Protein AF-0000000072033826 (afdb_homodimer)

InterPro domains:
  IPR000462 CDP-alcohol phosphatidyltransferase [PF01066] (11-164)
  IPR004570 CDP-diacylglycerol--glycerol-3-phosphate 3-phosphatidyltransferase [PIRSF000847] (11-176)
  IPR004570 CDP-diacylglycerol--glycerol-3-phosphate 3-phosphatidyltransferase [TIGR00560] (12-176)
  IPR043130 CDP-alcohol phosphatidyltransferase, transmembrane domain [G3DSA:1.20.120.1760] (9-178)
  IPR048254 CDP-alcohol phosphatidyltransferase, conserved site [PS00379] (49-71)
  IPR050324 CDP-alcohol phosphatidyltransferase class-I [PTHR14269] (20-170)

Secondary structure (DSSP, 8-state):
----HHHHHHHHHHHHHHHHHHHTT--STTHHHHHHHHHHHHHHHHHHHHHHHHHTT---HHHHHHHHHHHHHHHHHHHHHHHHTTSS-TTHHHHHHHHHHHHHHHHHHHHHHHHTT---PPPTTHHHHHHHHHHHHHHHHH--SSHHHHHHHHHHHHHHHHHHHHHHHHHHHHHHHHT-/----HHHHHHHHHHHHHHHHHHHTT--STTHHHHHHHHHHHHHHHHHHHHHHHHHTT---HHHHHHHHHHHHHHHHHHHHHHHHTTSS-TTHHHHHHHHHHHHHHHHHHHHHHHHTT---PPPTTHHHHHHHHHHHHHHHHH--SSHHHHHHHHHHHHHHHHHHHHHHHHHHHHHHHHT-

Sequence (360 aa):
MLRFPQVRCAAVRVLAIPAVVSSFYVGCGCARYVTLTIFLLACATDFLDGYLARMWRAQSKFGRLFDPVADKLIVLSAFIMLVYVGQITGLNVVCVVVIVCREVLVSGMREFFVAAGTSLPVSGMGKLKTVMQMTATGVLVVGDGGVVTRIGELLLWIAAALSVYSMYLYTRTAVEKTGIMLRFPQVRCAAVRVLAIPAVVSSFYVGCGCARYVTLTIFLLACATDFLDGYLARMWRAQSKFGRLFDPVADKLIVLSAFIMLVYVGQITGLNVVCVVVIVCREVLVSGMREFFVAAGTSLPVSGMGKLKTVMQMTATGVLVVGDGGVVTRIGELLLWIAAALSVYSMYLYTRTAVEKTGI

Foldseek 3Di:
DVPQVLVVLLVVLVVLLVVLLVLLVVPDPCSLVSSLVSLVVSVVSLVVSVVVCVVVVRQDPVSVVSSVVSLVSNLLSLLVSLVVSPLQDDCLNVLSVLLVVLVVVLVVLQVVQVVVVHGQDDDPCVVVLSVLSSVLSSQSSNDPVPDSSVVSSVSSVVSSVSSVVSSVVSVVSSCVVVVD/DVPQVLVVLLVVLVVLLVVLLVLLVPPDPCSLVSNLVSLVVSVVSLVVSVVVCVVVVRQDPVSVVSSVVSLVSNLLSLLVSLVVSPLQDDCLNVLSVLLVVLVVVLVVLQVVQVVVVHGQDQDPCVVVLSVLSSVLSSQSSNDPVPDSSVVSSVSSVVSSVSSVVSSVVSVVSSCVVVVD

Nearest PDB structures (foldseek):
  7drk-assembly1_B  TM=8.860E-01  e=2.022E-07  Staphylococcus aureus subsp. aureus N315
  4q7c-assembly1_A  TM=5.937E-01  e=1.238E-02  Archaeoglobus fulgidus DSM 4304
  4q7c-assembly1_B  TM=5.957E-01  e=1.179E-02  Archaeoglobus fulgidus DSM 4304
  4o6m-assembly1_A  TM=5.819E-01  e=1.825E-02  Archaeoglobus fulgidus DSM 4304
  7a0g-assembly1_HHH  TM=2.242E-01  e=3.457E+00  Serratia marcescens

pLDDT: mean 76.92, std 12.45, range [30.28, 92.69]

Solvent-accessible surface area (backbone atoms only — not comparable to full-atom values): 18533 Å² total; per-residue (Å²): 118,89,66,53,67,41,56,51,52,41,48,50,38,54,53,40,37,60,52,41,60,52,31,68,67,55,77,44,92,61,25,38,57,52,31,40,49,51,47,48,49,47,52,46,50,48,55,46,46,54,50,47,28,64,68,57,71,58,50,44,72,62,30,60,60,40,40,61,50,38,54,49,40,44,54,52,43,48,51,53,50,35,25,57,76,53,71,36,50,79,75,54,43,53,35,52,43,49,41,54,41,40,53,52,48,52,38,49,50,41,32,49,29,28,66,70,73,37,78,69,78,79,64,87,57,56,59,58,35,51,52,33,42,51,50,16,50,52,37,38,50,60,31,77,82,48,69,49,29,51,50,14,49,51,33,38,48,49,24,27,50,46,39,50,51,50,46,49,53,51,50,48,52,48,31,64,71,69,64,97,121,88,65,53,67,39,56,51,52,42,48,52,37,55,54,40,38,59,51,42,58,52,30,68,67,49,78,48,89,60,24,36,58,50,30,39,50,50,48,50,49,47,51,47,50,47,55,47,45,53,49,47,28,63,70,56,71,57,50,43,73,61,30,60,61,41,42,61,50,38,54,48,41,44,52,51,43,49,50,54,50,35,26,57,77,56,72,38,50,78,74,54,42,54,34,53,44,50,40,53,40,39,52,52,51,51,38,50,51,41,31,50,29,28,66,70,73,37,79,67,78,78,64,86,57,55,61,59,34,51,52,34,43,52,48,16,51,52,37,40,49,60,31,78,82,48,70,50,28,50,50,15,50,51,32,39,49,50,24,26,48,46,39,51,50,52,46,50,53,51,51,51,51,48,32,64,70,69,63,97

Organism: Hevea brasiliensis (NCBI:txid3981)

Radius of gyration: 19.88 Å; Cα contacts (8 Å, |Δi|>4): 421; chains: 2; bounding box: 54×51×45 Å

Structure (mmCIF, N/CA/C/O backbone):
data_AF-0000000072033826-model_v1
#
loop_
_entity.id
_entity.type
_entity.pdbx_description
1 polymer 'CDP-diacylglycerol--glycerol-3-phosphate 3-phosphatidyltransferase'
#
loop_
_atom_site.group_PDB
_atom_site.id
_atom_site.type_symbol
_atom_site.label_atom_id
_atom_site.label_alt_id
_atom_site.label_comp_id
_atom_site.label_asym_id
_atom_site.label_entity_id
_atom_site.label_seq_id
_atom_site.pdbx_PDB_ins_code
_atom_site.Cartn_x
_atom_site.Cartn_y
_atom_site.Cartn_z
_atom_site.occupancy
_atom_site.B_iso_or_equiv
_atom_site.auth_seq_id
_atom_site.auth_comp_id
_atom_site.auth_asym_id
_atom_site.auth_atom_id
_atom_site.pdbx_PDB_model_num
ATOM 1 N N . MET A 1 1 ? -17.094 6.18 26.484 1 30.88 1 MET A N 1
ATOM 2 C CA . MET A 1 1 ? -16.109 6.715 25.531 1 30.88 1 MET A CA 1
ATOM 3 C C . MET A 1 1 ? -15.992 5.812 24.312 1 30.88 1 MET A C 1
ATOM 5 O O . MET A 1 1 ? -15.289 6.152 23.359 1 30.88 1 MET A O 1
ATOM 9 N N . LEU A 1 2 ? -16.109 4.551 24.547 1 40.81 2 LEU A N 1
ATOM 10 C CA . LEU A 1 2 ? -16.406 3.547 23.531 1 40.81 2 LEU A CA 1
ATOM 11 C C . LEU A 1 2 ? -17.656 3.924 22.734 1 40.81 2 LEU A C 1
ATOM 13 O O . LEU A 1 2 ? -18.266 3.068 22.094 1 40.81 2 LEU A O 1
ATOM 17 N N . ARG A 1 3 ? -18.172 4.961 23.156 1 42.53 3 ARG A N 1
ATOM 18 C CA . ARG A 1 3 ? -19.531 5.312 22.781 1 42.53 3 ARG A CA 1
ATOM 19 C C . ARG A 1 3 ? -19.656 5.582 21.281 1 42.53 3 ARG A C 1
ATOM 21 O O . ARG A 1 3 ? -20.75 5.82 20.781 1 42.53 3 ARG A O 1
ATOM 28 N N . PHE A 1 4 ? -18.562 6.094 20.641 1 44.66 4 PHE A N 1
ATOM 29 C CA . PHE A 1 4 ? -18.953 6.648 19.359 1 44.66 4 PHE A CA 1
ATOM 30 C C . PHE A 1 4 ? -19.062 5.547 18.297 1 44.66 4 PHE A C 1
ATOM 32 O O . PHE A 1 4 ? -18.125 4.773 18.109 1 44.66 4 PHE A O 1
ATOM 39 N N . PRO A 1 5 ? -20.281 5.18 18.016 1 50.84 5 PRO A N 1
ATOM 40 C CA . PRO A 1 5 ? -20.688 4.211 16.984 1 50.84 5 PRO A CA 1
ATOM 41 C C . PRO A 1 5 ? -19.75 4.195 15.781 1 50.84 5 PRO A C 1
ATOM 43 O O . PRO A 1 5 ? -19.531 3.141 15.18 1 50.84 5 PRO A O 1
ATOM 46 N N . GLN A 1 6 ? -19.125 5.262 15.523 1 53.62 6 GLN A N 1
ATOM 47 C CA . GLN A 1 6 ? -18.375 5.402 14.289 1 53.62 6 GLN A CA 1
ATOM 48 C C . GLN A 1 6 ? -17.016 4.695 14.391 1 53.62 6 GLN A C 1
ATOM 50 O O . GLN A 1 6 ? -16.562 4.078 13.422 1 53.62 6 GLN A O 1
ATOM 55 N N . VAL A 1 7 ? -16.453 4.746 15.656 1 56.84 7 VAL A N 1
ATOM 56 C CA . VAL A 1 7 ? -15.203 4.016 15.844 1 56.84 7 VAL A CA 1
ATOM 57 C C . VAL A 1 7 ? -15.445 2.518 15.68 1 56.84 7 VAL A C 1
ATOM 59 O O . VAL A 1 7 ? -14.578 1.785 15.211 1 56.84 7 VAL A O 1
ATOM 62 N N . ARG A 1 8 ? -16.672 2.182 16 1 57.28 8 ARG A N 1
ATOM 63 C CA . ARG A 1 8 ? -17.047 0.773 15.891 1 57.28 8 ARG A CA 1
ATOM 64 C C . ARG A 1 8 ? -17.094 0.337 14.43 1 57.28 8 ARG A C 1
ATOM 66 O O . ARG A 1 8 ? -16.641 -0.757 14.086 1 57.28 8 ARG A O 1
ATOM 73 N N . CYS A 1 9 ? -17.484 1.312 13.609 1 60.84 9 CYS A N 1
ATOM 74 C CA . CYS A 1 9 ? -17.625 0.964 12.195 1 60.84 9 CYS A CA 1
ATOM 75 C C . CYS A 1 9 ? -16.266 0.831 11.531 1 60.84 9 CYS A C 1
ATOM 77 O O . CYS A 1 9 ? -16.047 -0.089 10.742 1 60.84 9 CYS A O 1
ATOM 79 N N . ALA A 1 10 ? -15.383 1.692 11.93 1 63.06 10 ALA A N 1
ATOM 80 C CA . ALA A 1 10 ? -14.031 1.606 11.383 1 63.06 10 ALA A CA 1
ATOM 81 C C . ALA A 1 10 ? -13.336 0.331 11.852 1 63.06 10 ALA A C 1
ATOM 83 O O . ALA A 1 10 ? -12.617 -0.307 11.078 1 63.06 10 ALA A O 1
ATOM 84 N N . ALA A 1 11 ? -13.758 -0.035 13.094 1 64.62 11 ALA A N 1
ATOM 85 C CA . ALA A 1 11 ? -13.164 -1.233 13.68 1 64.62 11 ALA A CA 1
ATOM 86 C C . ALA A 1 11 ? -13.664 -2.492 12.977 1 64.62 11 ALA A C 1
ATOM 88 O O . ALA A 1 11 ? -12.898 -3.43 12.75 1 64.62 11 ALA A O 1
ATOM 89 N N . VAL A 1 12 ? -14.914 -2.436 12.672 1 67.62 12 VAL A N 1
ATOM 90 C CA . VAL A 1 12 ? -15.5 -3.59 12 1 67.62 12 VAL A CA 1
ATOM 91 C C . VAL A 1 12 ? -14.859 -3.768 10.625 1 67.62 12 VAL A C 1
ATOM 93 O O . VAL A 1 12 ? -14.586 -4.895 10.203 1 67.62 12 VAL A O 1
ATOM 96 N N . ARG A 1 13 ? -14.5 -2.686 10.102 1 71.38 13 ARG A N 1
ATOM 97 C CA . ARG A 1 13 ? -13.938 -2.768 8.758 1 71.38 13 ARG A CA 1
ATOM 98 C C . ARG A 1 13 ? -12.492 -3.26 8.797 1 71.38 13 ARG A C 1
ATOM 100 O O . ARG A 1 13 ? -12.07 -4.02 7.926 1 71.38 13 ARG A O 1
ATOM 107 N N . VAL A 1 14 ? -11.891 -2.844 9.797 1 71.62 14 VAL A N 1
ATOM 108 C CA . VAL A 1 14 ? -10.523 -3.334 9.953 1 71.62 14 VAL A CA 1
ATOM 109 C C . VAL A 1 14 ? -10.539 -4.84 10.203 1 71.62 14 VAL A C 1
ATOM 111 O O . VAL A 1 14 ? -9.672 -5.566 9.719 1 71.62 14 VAL A O 1
ATOM 114 N N . LEU A 1 15 ? -11.641 -5.246 10.859 1 75.5 15 LEU A N 1
ATOM 115 C CA . LEU A 1 15 ? -11.781 -6.668 11.141 1 75.5 15 LEU A CA 1
ATOM 116 C C . LEU A 1 15 ? -12.172 -7.438 9.883 1 75.5 15 LEU A C 1
ATOM 118 O O . LEU A 1 15 ? -11.953 -8.648 9.797 1 75.5 15 LEU A O 1
ATOM 122 N N . ALA A 1 16 ? -12.742 -6.699 8.992 1 81.88 16 ALA A N 1
ATOM 123 C CA . AL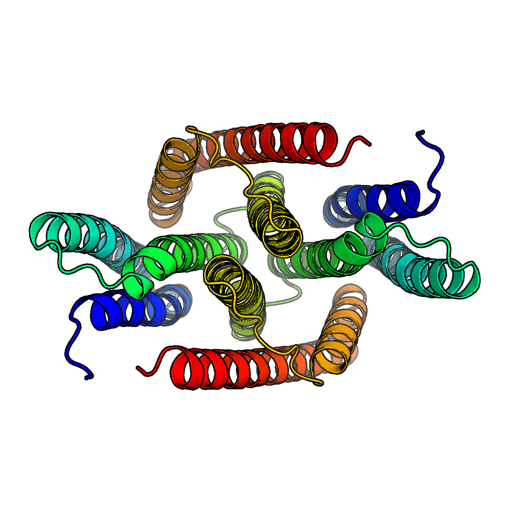A A 1 16 ? -13.148 -7.332 7.742 1 81.88 16 ALA A CA 1
ATOM 124 C C . ALA A 1 16 ? -11.938 -7.719 6.902 1 81.88 16 ALA A C 1
ATOM 126 O O . ALA A 1 16 ? -12.016 -8.625 6.066 1 81.88 16 ALA A O 1
ATOM 127 N N . ILE A 1 17 ? -10.836 -7.102 7.188 1 84.88 17 ILE A N 1
ATOM 128 C CA . ILE A 1 17 ? -9.641 -7.344 6.383 1 84.88 17 ILE A CA 1
ATOM 129 C C . ILE A 1 17 ? -9.156 -8.773 6.602 1 84.88 17 ILE A C 1
ATOM 131 O O . ILE A 1 17 ? -9.008 -9.539 5.648 1 84.88 17 ILE A O 1
ATOM 135 N N . PRO A 1 18 ? -8.969 -9.234 7.836 1 86.94 18 PRO A N 1
ATOM 136 C CA . PRO A 1 18 ? -8.562 -10.625 8.039 1 86.94 18 PRO A CA 1
ATOM 137 C C . PRO A 1 18 ? -9.594 -11.633 7.539 1 86.94 18 PRO A C 1
ATOM 139 O O . PRO A 1 18 ? -9.242 -12.727 7.094 1 86.94 18 PRO A O 1
ATOM 142 N N . ALA A 1 19 ? -10.805 -11.242 7.652 1 85.31 19 ALA A N 1
ATOM 143 C CA . ALA A 1 19 ? -11.859 -12.133 7.168 1 85.31 19 ALA A CA 1
ATOM 144 C C . ALA A 1 19 ? -11.766 -12.32 5.656 1 85.31 19 ALA A C 1
ATOM 146 O O . ALA A 1 19 ? -11.859 -13.445 5.16 1 85.31 19 ALA A O 1
ATOM 147 N N . VAL A 1 20 ? -11.539 -11.219 5.039 1 84.81 20 VAL A N 1
ATOM 148 C CA . VAL A 1 20 ? -11.422 -11.289 3.588 1 84.81 20 VAL A CA 1
ATOM 149 C C . VAL A 1 20 ? -10.18 -12.094 3.211 1 84.81 20 VAL A C 1
ATOM 151 O O . VAL A 1 20 ? -10.234 -12.961 2.34 1 84.81 20 VAL A O 1
ATOM 154 N N . VAL A 1 21 ? -9.125 -11.875 3.904 1 86.44 21 VAL A N 1
ATOM 155 C CA . VAL A 1 21 ? -7.859 -12.555 3.623 1 86.44 21 VAL A CA 1
ATOM 156 C C . VAL A 1 21 ? -8 -14.047 3.906 1 86.44 21 VAL A C 1
ATOM 158 O O . VAL A 1 21 ? -7.57 -14.883 3.104 1 86.44 21 VAL A O 1
ATOM 161 N N . SER A 1 22 ? -8.609 -14.336 4.973 1 86.31 22 SER A N 1
ATOM 162 C CA . SER A 1 22 ? -8.766 -15.734 5.359 1 86.31 22 SER A CA 1
ATOM 163 C C . SER A 1 22 ? -9.703 -16.469 4.402 1 86.31 22 SER A C 1
ATOM 165 O O . SER A 1 22 ? -9.562 -17.672 4.199 1 86.31 22 SER A O 1
ATOM 167 N N . SER A 1 23 ? -10.641 -15.812 3.891 1 84.31 23 SER A N 1
ATOM 168 C CA . SER A 1 23 ? -11.602 -16.438 2.988 1 84.31 23 SER A CA 1
ATOM 169 C C . SER A 1 23 ? -10.93 -16.906 1.703 1 84.31 23 SER A C 1
ATOM 171 O O . SER A 1 23 ? -11.398 -17.859 1.064 1 84.31 23 SER A O 1
ATOM 173 N N . PHE A 1 24 ? -9.844 -16.312 1.383 1 82.62 24 PHE A N 1
ATOM 174 C CA . PHE A 1 24 ? -9.148 -16.703 0.16 1 82.62 24 PHE A CA 1
ATOM 175 C C . PHE A 1 24 ? -8.391 -18.016 0.357 1 82.62 24 PHE A C 1
ATOM 177 O O . PHE A 1 24 ? -8.039 -18.688 -0.615 1 82.62 24 PHE A O 1
ATOM 184 N N . TYR A 1 25 ? -8.211 -18.391 1.547 1 78.88 25 TYR A N 1
ATOM 185 C CA . TYR A 1 25 ? -7.453 -19.609 1.815 1 78.88 25 TYR A CA 1
ATOM 186 C C . TYR A 1 25 ? -8.383 -20.828 1.916 1 78.88 25 TYR A C 1
ATOM 188 O O . TYR A 1 25 ? -7.922 -21.969 1.932 1 78.88 25 TYR A O 1
ATOM 196 N N . VAL A 1 26 ? -9.641 -20.609 2.016 1 76.19 26 VAL A N 1
ATOM 197 C CA . VAL A 1 26 ? -10.586 -21.719 2.201 1 76.19 26 VAL A CA 1
ATOM 198 C C . VAL A 1 26 ? -10.812 -22.422 0.869 1 76.19 26 VAL A C 1
ATOM 200 O O . VAL A 1 26 ? -11.07 -23.641 0.837 1 76.19 26 VAL A O 1
ATOM 203 N N . GLY A 1 27 ? -9.875 -22.531 0.015 1 64.25 27 GLY A N 1
ATOM 204 C CA . GLY A 1 27 ? -9.781 -23.234 -1.251 1 64.25 27 GLY A CA 1
ATOM 205 C C . GLY A 1 27 ? -11.086 -23.891 -1.658 1 64.25 27 GLY A C 1
ATOM 206 O O . GLY A 1 27 ? -11.102 -24.781 -2.514 1 64.25 27 GLY A O 1
ATOM 207 N N . CYS A 1 28 ? -12.211 -23.688 -0.975 1 62.69 28 CYS A N 1
ATOM 208 C CA . CYS A 1 28 ? -13.391 -24.438 -1.379 1 62.69 28 CYS A CA 1
ATOM 209 C C . CYS A 1 28 ? -14.164 -23.703 -2.467 1 62.69 28 CYS A C 1
ATOM 211 O O . CYS A 1 28 ? -13.977 -22.5 -2.662 1 62.69 28 CYS A O 1
ATOM 213 N N . GLY A 1 29 ? -14.789 -24.344 -3.49 1 62.66 29 GLY A N 1
ATOM 214 C CA . GLY A 1 29 ? -15.602 -23.797 -4.566 1 62.66 29 GLY A CA 1
ATOM 215 C C . GLY A 1 29 ? -16.469 -22.641 -4.133 1 62.66 29 GLY A C 1
ATOM 216 O O . GLY A 1 29 ? -16.672 -21.688 -4.895 1 62.66 29 GLY A O 1
ATOM 217 N N . CYS A 1 30 ? -16.844 -22.594 -2.869 1 69.75 30 CYS A N 1
ATOM 218 C CA . CYS A 1 30 ? -17.75 -21.578 -2.371 1 69.75 30 CYS A CA 1
ATOM 219 C C . CYS A 1 30 ? -16.969 -20.406 -1.777 1 69.75 30 CYS A C 1
ATOM 221 O O . CYS A 1 30 ? -17.562 -19.406 -1.37 1 69.75 30 CYS A O 1
ATOM 223 N N . ALA A 1 31 ? -15.688 -20.516 -1.893 1 73.81 31 ALA A N 1
ATOM 224 C CA . ALA A 1 31 ? -14.844 -19.516 -1.238 1 73.81 31 ALA A CA 1
ATOM 225 C C . ALA A 1 31 ? -14.969 -18.156 -1.923 1 73.81 31 ALA A C 1
ATOM 227 O O . ALA A 1 31 ? -14.969 -17.125 -1.259 1 73.81 31 ALA A O 1
ATOM 228 N N . ARG A 1 32 ? -15.32 -18.266 -3.205 1 79.88 32 ARG A N 1
ATOM 229 C CA . ARG A 1 32 ? -15.422 -17.016 -3.947 1 79.88 32 ARG A CA 1
ATOM 230 C C . ARG A 1 32 ? -16.656 -16.219 -3.518 1 79.88 32 ARG A C 1
ATOM 232 O O . ARG A 1 32 ? -16.594 -15 -3.383 1 79.88 32 ARG A O 1
ATOM 239 N N . TYR A 1 33 ? -17.656 -16.984 -3.266 1 82.19 33 TYR A N 1
ATOM 240 C CA . TYR A 1 33 ? -18.906 -16.328 -2.875 1 82.19 33 TYR A CA 1
ATOM 241 C C . TYR A 1 33 ? -18.812 -15.797 -1.45 1 82.19 33 TYR A C 1
ATOM 243 O O . TYR A 1 33 ? -19.344 -14.727 -1.144 1 82.19 33 TYR A O 1
ATOM 251 N N . VAL A 1 34 ? -18.094 -16.531 -0.705 1 81.81 34 VAL A N 1
ATOM 252 C CA . VAL A 1 34 ? -17.922 -16.109 0.678 1 81.81 34 VAL A CA 1
ATOM 253 C C . VAL A 1 34 ? -17.078 -14.836 0.717 1 81.81 34 VAL A C 1
ATOM 255 O O . VAL A 1 34 ? -17.406 -13.883 1.423 1 81.81 34 VAL A O 1
ATOM 258 N N . THR A 1 35 ? -16.062 -14.867 -0.057 1 82.94 35 THR A N 1
ATOM 259 C CA . THR A 1 35 ? -15.188 -13.695 -0.12 1 82.94 35 THR A CA 1
ATOM 260 C C . THR A 1 35 ? -15.953 -12.484 -0.65 1 82.94 35 THR A C 1
ATOM 262 O O . THR A 1 35 ? -15.836 -11.383 -0.108 1 82.94 35 THR A O 1
ATOM 265 N N . LEU A 1 36 ? -16.781 -12.742 -1.641 1 84.88 36 LEU A N 1
ATOM 266 C CA . LEU A 1 36 ? -17.578 -11.656 -2.219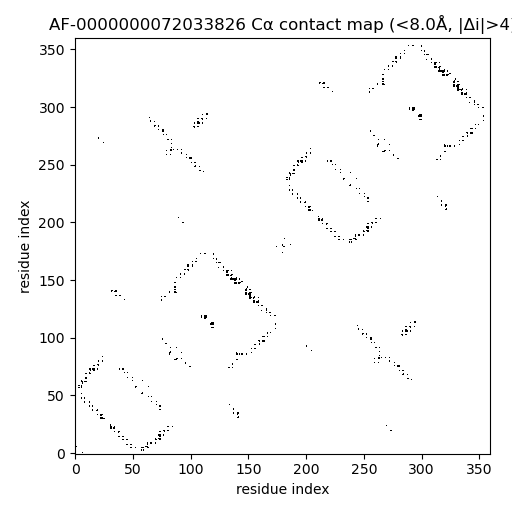 1 84.88 36 LEU A CA 1
ATOM 267 C C . LEU A 1 36 ? -18.547 -11.086 -1.192 1 84.88 36 LEU A C 1
ATOM 269 O O . LEU A 1 36 ? -18.703 -9.867 -1.095 1 84.88 36 LEU A O 1
ATOM 273 N N . THR A 1 37 ? -19.109 -11.977 -0.504 1 85.62 37 THR A N 1
ATOM 274 C CA . THR A 1 37 ? -20.094 -11.562 0.495 1 85.62 37 THR A CA 1
ATOM 275 C C . THR A 1 37 ? -19.438 -10.727 1.586 1 85.62 37 THR A C 1
ATOM 277 O O . THR A 1 37 ? -19.938 -9.664 1.956 1 85.62 37 THR A O 1
ATOM 280 N N . ILE A 1 38 ? -18.344 -11.156 2.008 1 83.62 38 ILE A N 1
ATOM 281 C CA . ILE A 1 38 ? -17.625 -10.43 3.049 1 83.62 38 ILE A CA 1
ATOM 282 C C . ILE A 1 38 ? -17.203 -9.062 2.52 1 83.62 38 ILE A C 1
ATOM 284 O O . ILE A 1 38 ? -17.328 -8.055 3.215 1 83.62 38 ILE A O 1
ATOM 288 N N . PHE A 1 39 ? -16.766 -9.102 1.299 1 86.25 39 PHE A N 1
ATOM 289 C CA . PHE A 1 39 ? -16.281 -7.863 0.688 1 86.25 39 PHE A CA 1
ATOM 290 C C . PHE A 1 39 ? -17.438 -6.875 0.512 1 86.25 39 PHE A C 1
ATOM 292 O O . PHE A 1 39 ? -17.312 -5.699 0.85 1 86.25 39 PHE A O 1
ATOM 299 N N . LEU A 1 40 ? -18.5 -7.348 0.034 1 84.12 40 LEU A N 1
ATOM 300 C CA . LEU A 1 40 ? -19.656 -6.488 -0.211 1 84.12 40 LEU A CA 1
ATOM 301 C C . LEU A 1 40 ? -20.219 -5.957 1.101 1 84.12 40 LEU A C 1
ATOM 303 O O . LEU A 1 40 ? -20.641 -4.797 1.177 1 84.12 40 LEU A O 1
ATOM 307 N N . LEU A 1 41 ? -20.203 -6.801 2.039 1 82.62 41 LEU A N 1
ATOM 308 C CA . LEU A 1 41 ? -20.688 -6.375 3.348 1 82.62 41 LEU A CA 1
ATOM 309 C C . LEU A 1 41 ? -19.766 -5.301 3.938 1 82.62 41 LEU A C 1
ATOM 311 O O . LEU A 1 41 ? -20.25 -4.328 4.527 1 82.62 41 LEU A O 1
ATOM 315 N N . ALA A 1 42 ? -18.516 -5.578 3.738 1 78.75 42 ALA A N 1
ATOM 316 C CA . ALA A 1 42 ? -17.547 -4.598 4.23 1 78.75 42 ALA A CA 1
ATOM 317 C C . ALA A 1 42 ? -17.719 -3.258 3.52 1 78.75 42 ALA A C 1
ATOM 319 O O . ALA A 1 42 ? -17.625 -2.199 4.145 1 78.75 42 ALA A O 1
ATOM 320 N N . CYS A 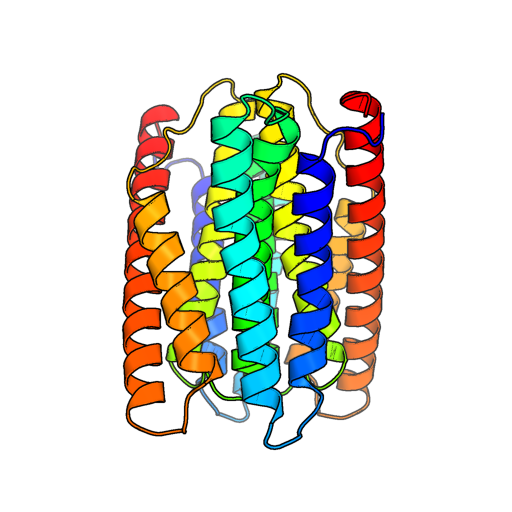1 43 ? -18.016 -3.305 2.25 1 77.06 43 CYS A N 1
ATOM 321 C CA . CYS A 1 43 ? -18.203 -2.09 1.469 1 77.06 43 CYS A CA 1
ATOM 322 C C . CYS A 1 43 ? -19.531 -1.416 1.828 1 77.06 43 CYS A C 1
ATOM 324 O O . CYS A 1 43 ? -19.594 -0.188 1.903 1 77.06 43 CYS A O 1
ATOM 326 N N . ALA A 1 44 ? -20.547 -2.195 1.953 1 76.19 44 ALA A N 1
ATOM 327 C CA . ALA A 1 44 ? -21.875 -1.69 2.262 1 76.19 44 ALA A CA 1
ATOM 328 C C . ALA A 1 44 ? -21.906 -1.029 3.637 1 76.19 44 ALA A C 1
ATOM 330 O O . ALA A 1 44 ? -22.594 -0.02 3.83 1 76.19 44 ALA A O 1
ATOM 331 N N . THR A 1 45 ? -21.219 -1.617 4.559 1 73 45 THR A N 1
ATOM 332 C CA . THR A 1 45 ? -21.188 -1.037 5.898 1 73 45 THR A CA 1
ATOM 333 C C . THR A 1 45 ? -20.594 0.366 5.863 1 73 45 THR A C 1
ATOM 335 O O . THR A 1 45 ? -20.969 1.228 6.66 1 73 45 THR A O 1
ATOM 338 N N . ASP A 1 46 ? -19.703 0.455 4.938 1 69.5 46 ASP A N 1
ATOM 339 C CA . ASP A 1 46 ? -19.109 1.778 4.766 1 69.5 46 ASP A CA 1
ATOM 340 C C . ASP A 1 46 ? -20.141 2.779 4.254 1 69.5 46 ASP A C 1
ATOM 342 O O . ASP A 1 46 ? -20.203 3.912 4.734 1 69.5 46 ASP A O 1
ATOM 346 N N . PHE A 1 47 ? -20.781 2.322 3.291 1 66 47 PHE A N 1
ATOM 347 C CA . PHE A 1 47 ? -21.797 3.186 2.686 1 66 47 PHE A CA 1
ATOM 348 C C . PHE A 1 47 ? -22.891 3.523 3.689 1 66 47 PHE A C 1
ATOM 350 O O . PHE A 1 47 ? -23.359 4.664 3.744 1 66 47 PHE A O 1
ATOM 357 N N . LEU A 1 48 ? -23.141 2.602 4.465 1 64.88 48 LEU A N 1
ATOM 358 C CA . LEU A 1 48 ? -24.219 2.795 5.43 1 64.88 48 LEU A CA 1
ATOM 359 C C . LEU A 1 48 ? -23.766 3.682 6.582 1 64.88 48 LEU A C 1
ATOM 361 O O . LEU A 1 48 ? -24.5 4.555 7.031 1 64.88 48 LEU A O 1
ATOM 365 N N . ASP A 1 49 ? -22.594 3.371 6.984 1 60.69 49 ASP A N 1
ATOM 366 C CA . ASP A 1 49 ? -22.094 4.141 8.117 1 60.69 49 ASP A CA 1
ATOM 367 C C . ASP A 1 49 ? -21.875 5.602 7.73 1 60.69 49 ASP A C 1
ATOM 369 O O . ASP A 1 49 ? -22.109 6.504 8.539 1 60.69 49 ASP A O 1
ATOM 373 N N . GLY A 1 50 ? -21.266 5.793 6.559 1 57.78 50 GLY A N 1
ATOM 374 C CA . GLY A 1 50 ? -21.172 7.172 6.102 1 57.78 50 GLY A CA 1
ATOM 375 C C . GLY A 1 50 ? -22.516 7.867 6.035 1 57.78 50 GLY A C 1
ATOM 376 O O . GLY A 1 50 ? -22.641 9.016 6.457 1 57.78 50 GLY A O 1
ATOM 377 N N . TYR A 1 51 ? -23.406 7.031 5.547 1 57.03 51 TYR A N 1
ATOM 378 C CA . TYR A 1 51 ? -24.75 7.59 5.422 1 57.03 51 TYR A CA 1
ATOM 379 C C . TYR A 1 51 ? -25.344 7.906 6.789 1 57.03 51 TYR A C 1
ATOM 381 O O . TYR A 1 51 ? -25.906 8.977 6.996 1 57.03 51 TYR A O 1
ATOM 389 N N . LEU A 1 52 ? -25.125 6.992 7.645 1 56.03 52 LEU A N 1
ATOM 390 C CA . LEU A 1 52 ? -25.719 7.156 8.969 1 56.03 52 LEU A CA 1
ATOM 391 C C . LEU A 1 52 ? -25 8.25 9.75 1 56.03 52 LEU A C 1
ATOM 393 O O . LEU A 1 52 ? -25.625 9.008 10.492 1 56.03 52 LEU A O 1
ATOM 397 N N . ALA A 1 53 ? -23.734 8.242 9.68 1 57.34 53 ALA A N 1
ATOM 398 C CA . ALA A 1 53 ? -22.953 9.258 10.383 1 57.34 53 ALA A CA 1
ATOM 399 C C . ALA A 1 53 ? -23.297 10.656 9.891 1 57.34 53 ALA A C 1
ATOM 401 O O . ALA A 1 53 ? -23.328 11.609 10.68 1 57.34 53 ALA A O 1
ATOM 402 N N . ARG A 1 54 ? -23.5 10.773 8.555 1 57.22 54 ARG A N 1
ATOM 403 C CA . ARG A 1 54 ? -23.906 12.055 7.977 1 57.22 54 ARG A CA 1
ATOM 404 C C . ARG A 1 54 ? -25.281 12.461 8.477 1 57.22 54 ARG A C 1
ATOM 406 O O . ARG A 1 54 ? -25.531 13.641 8.727 1 57.22 54 ARG A O 1
ATOM 413 N N . MET A 1 55 ? -25.938 11.477 8.594 1 55.75 55 MET A N 1
ATOM 414 C CA . MET A 1 55 ? -27.297 11.766 9.016 1 55.75 55 MET A CA 1
ATOM 415 C C . MET A 1 55 ? -27.344 12.156 10.492 1 55.75 55 MET A C 1
ATOM 417 O O . MET A 1 55 ? -28.109 13.047 10.883 1 55.75 55 MET A O 1
ATOM 421 N N . TRP A 1 56 ? -26.547 11.453 11.227 1 54.06 56 TRP A N 1
ATOM 422 C CA . TRP A 1 56 ? -26.641 11.719 12.656 1 54.06 56 TRP A CA 1
ATOM 423 C C . TRP A 1 56 ? -25.578 12.727 13.086 1 54.06 56 TRP A C 1
ATOM 425 O O . TRP A 1 56 ? -25.375 12.953 14.281 1 54.06 56 TRP A O 1
ATOM 435 N N . ARG A 1 57 ? -25.109 13.469 12.258 1 52.84 57 ARG A N 1
ATOM 436 C CA . ARG A 1 57 ? -24.125 14.492 12.57 1 52.84 57 ARG A CA 1
ATOM 437 C C . ARG A 1 57 ? -23.094 13.969 13.562 1 52.84 57 ARG A C 1
ATOM 439 O O . ARG A 1 57 ? -22.516 14.742 14.328 1 52.84 57 ARG A O 1
ATOM 446 N N . ALA A 1 58 ? -23.203 12.664 13.797 1 52.75 58 ALA A N 1
ATOM 447 C CA . ALA A 1 58 ? -22.438 12.109 14.914 1 52.75 58 ALA A CA 1
ATOM 448 C C . ALA A 1 58 ? -21.094 11.562 14.445 1 52.75 58 ALA A C 1
ATOM 450 O O . ALA A 1 58 ? -20.422 10.82 15.172 1 52.75 58 ALA A O 1
ATOM 451 N N . GLN A 1 59 ? -20.766 12.008 13.258 1 56.47 59 GLN A N 1
ATOM 452 C CA . GLN A 1 59 ? -19.484 11.398 12.906 1 56.47 59 GLN A CA 1
ATOM 453 C C . GLN A 1 59 ? -18.328 12.109 13.594 1 56.47 59 GLN A C 1
ATOM 455 O O . GLN A 1 59 ? -18.219 13.336 13.531 1 56.47 59 GLN A O 1
ATOM 460 N N . SER A 1 60 ? -17.75 11.312 14.625 1 59.88 60 SER A N 1
ATOM 461 C CA . SER A 1 60 ? -16.547 11.883 15.211 1 59.88 60 SER A CA 1
ATOM 462 C C . SER A 1 60 ? -15.508 12.211 14.133 1 59.88 60 SER A C 1
ATOM 464 O O . SER A 1 60 ? -15.539 11.633 13.047 1 59.88 60 SER A O 1
ATOM 466 N N . LYS A 1 61 ? -15 13.266 14.234 1 61.94 61 LYS A N 1
ATOM 467 C CA . LYS A 1 61 ? -13.938 13.695 13.336 1 61.94 61 LYS A CA 1
ATOM 468 C C . LYS A 1 61 ? -12.992 12.539 13.016 1 61.94 61 LYS A C 1
ATOM 470 O O . LYS A 1 61 ? -12.562 12.375 11.875 1 61.94 61 LYS A O 1
ATOM 475 N N . PHE A 1 62 ? -12.906 11.656 14.008 1 64 62 PHE A N 1
ATOM 476 C CA . PHE A 1 62 ? -11.984 10.539 13.852 1 64 62 PHE A CA 1
ATOM 477 C C . PHE A 1 62 ? -12.555 9.484 12.922 1 64 62 PHE A C 1
ATOM 479 O O . PHE A 1 62 ? -11.844 8.93 12.078 1 64 62 PHE A O 1
ATOM 486 N N . GLY A 1 63 ? -13.797 9.211 13.117 1 62.25 63 GLY A N 1
ATOM 487 C CA . GLY A 1 63 ? -14.453 8.25 12.242 1 62.25 63 GLY A CA 1
ATOM 488 C C . GLY A 1 63 ? -14.469 8.672 10.789 1 62.25 63 GLY A C 1
ATOM 489 O O . GLY A 1 63 ? -14.227 7.859 9.898 1 62.25 63 GLY A O 1
ATOM 490 N N . ARG A 1 64 ? -14.617 9.828 10.641 1 64.31 64 ARG A N 1
ATOM 491 C CA . ARG A 1 64 ? -14.695 10.367 9.289 1 64.31 64 ARG A CA 1
ATOM 492 C C . ARG A 1 64 ? -13.344 10.281 8.586 1 64.31 64 ARG A C 1
ATOM 494 O O . ARG A 1 64 ? -13.281 10.055 7.375 1 64.31 64 ARG A O 1
ATOM 501 N N . LEU A 1 65 ? -12.406 10.422 9.352 1 66.44 65 LEU A N 1
ATOM 502 C CA . LEU A 1 65 ? -11.062 10.414 8.789 1 66.44 65 LEU A CA 1
ATOM 503 C C . LEU A 1 65 ? -10.578 8.984 8.555 1 66.44 65 LEU A C 1
ATOM 505 O O . LEU A 1 65 ? -9.852 8.719 7.59 1 66.44 65 LEU A O 1
ATOM 509 N N . PHE A 1 66 ? -11.117 8.109 9.375 1 70.62 66 PHE A N 1
ATOM 510 C CA . PHE A 1 66 ? -10.617 6.742 9.312 1 70.62 66 PHE A CA 1
ATOM 511 C C . PHE A 1 66 ? -11.422 5.914 8.328 1 70.62 66 PHE A C 1
ATOM 513 O O . PHE A 1 66 ? -10.961 4.871 7.852 1 70.62 66 PHE A O 1
ATOM 520 N N . ASP A 1 67 ? -12.539 6.523 8.039 1 72.81 67 ASP A N 1
ATOM 521 C CA . ASP A 1 67 ? -13.43 5.777 7.152 1 72.81 67 ASP A CA 1
ATOM 522 C C . ASP A 1 67 ? -12.789 5.578 5.781 1 72.81 67 ASP A C 1
ATOM 524 O O . ASP A 1 67 ? -12.695 4.449 5.293 1 72.81 67 ASP A O 1
ATOM 528 N N . PRO A 1 68 ? -12.297 6.582 5.207 1 73.19 68 PRO A N 1
ATOM 529 C CA . PRO A 1 68 ? -11.672 6.418 3.895 1 73.19 68 PRO A CA 1
ATOM 530 C C . PRO A 1 68 ? -10.438 5.516 3.934 1 73.19 68 PRO A C 1
ATOM 532 O O . PRO A 1 68 ? -10.172 4.789 2.973 1 73.19 68 PRO A O 1
ATOM 535 N N . VAL A 1 69 ? -9.773 5.508 4.969 1 78.56 69 VAL A N 1
ATOM 536 C CA . VAL A 1 69 ? -8.578 4.688 5.117 1 78.56 69 VAL A CA 1
ATOM 537 C C . VAL A 1 69 ? -8.969 3.213 5.184 1 78.56 69 VAL A C 1
ATOM 539 O O . VAL A 1 69 ? -8.344 2.369 4.539 1 78.56 69 VAL A O 1
ATOM 542 N N . ALA A 1 70 ? -9.984 2.98 5.941 1 79.88 70 ALA A N 1
ATOM 543 C CA . ALA A 1 70 ? -10.469 1.608 6.082 1 79.88 70 ALA A CA 1
ATOM 544 C C . ALA A 1 70 ? -10.922 1.046 4.738 1 79.88 70 ALA A C 1
ATOM 546 O O . ALA A 1 70 ? -10.664 -0.118 4.426 1 79.88 70 ALA A O 1
ATOM 547 N N . ASP A 1 71 ? -11.57 1.936 4.043 1 78.69 71 ASP A N 1
ATOM 548 C CA . ASP A 1 71 ? -12.039 1.513 2.727 1 78.69 71 ASP A CA 1
ATOM 549 C C . ASP A 1 71 ? -10.859 1.165 1.812 1 78.69 71 ASP A C 1
ATOM 551 O O . ASP A 1 71 ? -10.891 0.143 1.124 1 78.69 71 ASP A O 1
ATOM 555 N N . LYS A 1 72 ? -9.867 1.832 1.91 1 83.31 72 LYS A N 1
ATOM 556 C CA . LYS A 1 72 ? -8.688 1.6 1.082 1 83.31 72 LYS A CA 1
ATOM 557 C C . LYS A 1 72 ? -7.98 0.308 1.483 1 83.31 72 LYS A C 1
ATOM 559 O O . LYS A 1 72 ? -7.488 -0.428 0.625 1 83.31 72 LYS A O 1
ATOM 564 N N . LEU A 1 73 ? -8.031 0.056 2.688 1 87.44 73 LEU A N 1
ATOM 565 C CA . LEU A 1 73 ? -7.305 -1.102 3.197 1 87.44 73 LEU A CA 1
ATOM 566 C C . LEU A 1 73 ? -7.945 -2.4 2.717 1 87.44 73 LEU A C 1
ATOM 568 O O . LEU A 1 73 ? -7.242 -3.332 2.32 1 87.44 73 LEU A O 1
ATOM 572 N N . ILE A 1 74 ? -9.203 -2.385 2.768 1 85.62 74 ILE A N 1
ATOM 573 C CA . ILE A 1 74 ? -9.906 -3.602 2.369 1 85.62 74 ILE A CA 1
ATOM 574 C C . ILE A 1 74 ? -9.695 -3.85 0.876 1 85.62 74 ILE A C 1
ATOM 576 O O . ILE A 1 74 ? -9.461 -4.984 0.456 1 85.62 74 ILE A O 1
ATOM 580 N N . VAL A 1 75 ? -9.758 -2.814 0.122 1 87.75 75 VAL A N 1
ATOM 581 C CA . VAL A 1 75 ? -9.609 -2.926 -1.325 1 87.75 75 VAL A CA 1
ATOM 582 C C . VAL A 1 75 ? -8.188 -3.363 -1.666 1 87.75 75 VAL A C 1
ATOM 584 O O . VAL A 1 75 ? -7.988 -4.273 -2.475 1 87.75 75 VAL A O 1
ATOM 587 N N . LEU A 1 76 ? -7.242 -2.801 -1.041 1 90.19 76 LEU A N 1
ATOM 588 C CA . LEU A 1 76 ? -5.848 -3.133 -1.302 1 90.19 76 LEU A CA 1
ATOM 589 C C . LEU A 1 76 ? -5.547 -4.57 -0.896 1 90.19 76 LEU A C 1
ATOM 591 O O . LEU A 1 76 ? -4.84 -5.285 -1.61 1 90.19 76 LEU A O 1
ATOM 595 N N . SER A 1 77 ? -6.07 -4.93 0.202 1 91.31 77 SER A N 1
ATOM 596 C CA . SER A 1 77 ? -5.883 -6.305 0.657 1 91.31 77 SER A CA 1
ATOM 597 C C . SER A 1 77 ? -6.5 -7.297 -0.32 1 91.31 77 SER A C 1
ATOM 599 O O . SER A 1 77 ? -5.906 -8.336 -0.613 1 91.31 77 SER A O 1
ATOM 601 N N . ALA A 1 78 ? -7.648 -6.93 -0.769 1 89.19 78 ALA A N 1
ATOM 602 C CA . ALA A 1 78 ? -8.32 -7.797 -1.732 1 89.19 78 ALA A CA 1
ATOM 603 C C . ALA A 1 78 ? -7.52 -7.91 -3.023 1 89.19 78 ALA A C 1
ATOM 605 O O . ALA A 1 78 ? -7.414 -8.992 -3.605 1 89.19 78 ALA A O 1
ATOM 606 N N . PHE A 1 79 ? -6.961 -6.824 -3.41 1 91.69 79 PHE A N 1
ATOM 607 C CA . PHE A 1 79 ? -6.16 -6.824 -4.629 1 91.69 79 PHE A CA 1
ATOM 608 C C . PHE A 1 79 ? -4.961 -7.754 -4.484 1 91.69 79 PHE A C 1
ATOM 610 O O . PHE A 1 79 ? -4.664 -8.531 -5.391 1 91.69 79 PHE A O 1
ATOM 617 N N . ILE A 1 80 ? -4.324 -7.738 -3.393 1 91.31 80 ILE A N 1
ATOM 618 C CA . ILE A 1 80 ? -3.141 -8.555 -3.158 1 91.31 80 ILE A CA 1
ATOM 619 C C . ILE A 1 80 ? -3.529 -10.031 -3.131 1 91.31 80 ILE A C 1
ATOM 621 O O . ILE A 1 80 ? -2.842 -10.875 -3.713 1 91.31 80 ILE A O 1
ATOM 625 N N . MET A 1 81 ? -4.629 -10.328 -2.525 1 89.75 81 MET A N 1
ATOM 626 C CA . MET A 1 81 ? -5.082 -11.719 -2.441 1 89.75 81 MET A CA 1
ATOM 627 C C . MET A 1 81 ? -5.508 -12.234 -3.812 1 89.75 81 MET A C 1
ATOM 629 O O . MET A 1 81 ? -5.336 -13.414 -4.117 1 89.75 81 MET A O 1
ATOM 633 N N . LEU A 1 82 ? -6.105 -11.359 -4.594 1 88.81 82 LEU A N 1
ATOM 634 C CA . LEU A 1 82 ? -6.512 -11.75 -5.941 1 88.81 82 LEU A CA 1
ATOM 635 C C . LEU A 1 82 ? -5.297 -12.062 -6.809 1 88.81 82 LEU A C 1
ATOM 637 O O . LEU A 1 82 ? -5.367 -12.906 -7.703 1 88.81 82 LEU A O 1
ATOM 641 N N . VAL A 1 83 ? -4.234 -11.352 -6.574 1 87.81 83 VAL A N 1
ATOM 642 C CA . VAL A 1 83 ? -2.977 -11.656 -7.25 1 87.81 83 VAL A CA 1
ATOM 643 C C . VAL A 1 83 ? -2.459 -13.016 -6.785 1 87.81 83 VAL A C 1
ATOM 645 O O . VAL A 1 83 ? -1.995 -13.82 -7.598 1 87.81 83 VAL A O 1
ATOM 648 N N . TYR A 1 84 ? -2.596 -13.312 -5.531 1 87.44 84 TYR A N 1
ATOM 649 C CA . TYR A 1 84 ? -2.121 -14.555 -4.938 1 87.44 84 TYR A CA 1
ATOM 650 C C . TYR A 1 84 ? -2.844 -15.758 -5.535 1 87.44 84 TYR A C 1
ATOM 652 O O . TYR A 1 84 ? -2.213 -16.766 -5.875 1 87.44 84 TYR A O 1
ATOM 660 N N . VAL A 1 85 ? -4.18 -15.68 -5.652 1 85 85 VAL A N 1
ATOM 661 C CA . VAL A 1 85 ? -4.961 -16.828 -6.09 1 85 85 VAL A CA 1
ATOM 662 C C . VAL A 1 85 ? -4.895 -16.953 -7.609 1 85 85 VAL A C 1
ATOM 664 O O . VAL A 1 85 ? -5.426 -17.906 -8.188 1 85 85 VAL A O 1
ATOM 667 N N . GLY A 1 86 ? -4.305 -15.898 -8.281 1 83.94 86 GLY A N 1
ATOM 668 C CA . GLY A 1 86 ? -4.102 -16 -9.719 1 83.94 86 GLY A CA 1
ATOM 669 C C . GLY A 1 86 ? -5.242 -15.406 -10.531 1 83.94 86 GLY A C 1
ATOM 670 O O . GLY A 1 86 ? -5.363 -15.68 -11.727 1 83.94 86 GLY A O 1
ATOM 671 N N . GLN A 1 87 ? -6.164 -14.734 -9.867 1 83.38 87 GLN A N 1
ATOM 672 C CA . GLN A 1 87 ? -7.238 -14.07 -10.594 1 83.38 87 GLN A CA 1
ATOM 673 C C . GLN A 1 87 ? -6.723 -12.852 -11.352 1 83.38 87 GLN A C 1
ATOM 675 O O . GLN A 1 87 ? -7.27 -12.484 -12.391 1 83.38 87 GLN A O 1
ATOM 680 N N . ILE A 1 88 ? -5.812 -12.195 -10.742 1 85.94 88 ILE A N 1
ATOM 681 C CA . ILE A 1 88 ? -5.094 -11.109 -11.406 1 85.94 88 ILE A CA 1
ATOM 682 C C . ILE A 1 88 ? -3.703 -11.586 -11.812 1 85.94 88 ILE A C 1
ATOM 684 O O . ILE A 1 88 ? -2.863 -11.875 -10.961 1 85.94 88 ILE A O 1
ATOM 688 N N . THR A 1 89 ? -3.582 -11.719 -13.047 1 85.12 89 THR A N 1
ATOM 689 C CA . THR A 1 89 ? -2.307 -12.25 -13.523 1 85.12 89 THR A CA 1
ATOM 690 C C . THR A 1 89 ? -1.783 -11.43 -14.695 1 85.12 89 THR A C 1
ATOM 692 O O . THR A 1 89 ? -2.482 -10.555 -15.211 1 85.12 89 THR A O 1
ATOM 695 N N . GLY A 1 90 ? -0.491 -11.641 -15 1 85.75 90 GLY A N 1
ATOM 696 C CA . GLY A 1 90 ? 0.097 -10.992 -16.156 1 85.75 90 GLY A CA 1
ATOM 697 C C . GLY A 1 90 ? 0.234 -9.492 -15.992 1 85.75 90 GLY A C 1
ATOM 698 O O . GLY A 1 90 ? 0.772 -9.016 -14.992 1 85.75 90 GLY A O 1
ATOM 699 N N . LEU A 1 91 ? -0.288 -8.773 -16.953 1 87.62 91 LEU A N 1
ATOM 700 C CA . LEU A 1 91 ? -0.141 -7.32 -16.984 1 87.62 91 LEU A CA 1
ATOM 701 C C . LEU A 1 91 ? -1.118 -6.648 -16.031 1 87.62 91 LEU A C 1
ATOM 703 O O . LEU A 1 91 ? -0.931 -5.492 -15.656 1 87.62 91 LEU A O 1
ATOM 707 N N . ASN A 1 92 ? -2.078 -7.426 -15.625 1 89.94 92 ASN A N 1
ATOM 708 C CA . ASN A 1 92 ? -3.076 -6.879 -14.711 1 89.94 92 ASN A CA 1
ATOM 709 C C . ASN A 1 92 ? -2.484 -6.609 -13.328 1 89.94 92 ASN A C 1
ATOM 711 O O . ASN A 1 92 ? -3.012 -5.793 -12.57 1 89.94 92 ASN A O 1
ATOM 715 N N . VAL A 1 93 ? -1.356 -7.312 -13.055 1 90.81 93 VAL A N 1
ATOM 716 C CA . VAL A 1 93 ? -0.709 -7.133 -11.758 1 90.81 93 VAL A CA 1
ATOM 717 C C . VAL A 1 93 ? -0.078 -5.746 -11.68 1 90.81 93 VAL A C 1
ATOM 719 O O . VAL A 1 93 ? -0.012 -5.145 -10.602 1 90.81 93 VAL A O 1
ATOM 722 N N . VAL A 1 94 ? 0.277 -5.234 -12.82 1 90.81 94 VAL A N 1
ATOM 723 C CA . VAL A 1 94 ? 0.872 -3.904 -12.883 1 90.81 94 VAL A CA 1
ATOM 724 C C . VAL A 1 94 ? -0.144 -2.861 -12.422 1 90.81 94 VAL A C 1
ATOM 726 O O . VAL A 1 94 ? 0.217 -1.883 -11.766 1 90.81 94 VAL A O 1
ATOM 729 N N . CYS A 1 95 ? -1.363 -3.133 -12.719 1 91.88 95 CYS A N 1
ATOM 730 C CA . CYS A 1 95 ? -2.426 -2.227 -12.305 1 91.88 95 CYS A CA 1
ATOM 731 C C . CYS A 1 95 ? -2.535 -2.176 -10.781 1 91.88 95 CYS A C 1
ATOM 733 O O . CYS A 1 95 ? -2.725 -1.103 -10.211 1 91.88 95 CYS A O 1
ATOM 735 N N . VAL A 1 96 ? -2.359 -3.305 -10.18 1 91.88 96 VAL A N 1
ATOM 736 C CA . VAL A 1 96 ? -2.436 -3.383 -8.727 1 91.88 96 VAL A CA 1
ATOM 737 C C . VAL A 1 96 ? -1.254 -2.639 -8.109 1 91.88 96 VAL A C 1
ATOM 739 O O . VAL A 1 96 ? -1.425 -1.872 -7.156 1 91.88 96 VAL A O 1
ATOM 742 N N . VAL A 1 97 ? -0.084 -2.799 -8.688 1 92 97 VAL A N 1
ATOM 743 C CA . VAL A 1 97 ? 1.122 -2.143 -8.195 1 92 97 VAL A CA 1
ATOM 744 C C . VAL A 1 97 ? 0.965 -0.627 -8.297 1 92 97 VAL A C 1
ATOM 746 O O . VAL A 1 97 ? 1.276 0.102 -7.355 1 92 97 VAL A O 1
ATOM 749 N N . VAL A 1 98 ? 0.425 -0.226 -9.383 1 90.69 98 VAL A N 1
ATOM 750 C CA . VAL A 1 98 ? 0.249 1.2 -9.641 1 90.69 98 VAL A CA 1
ATOM 751 C C . VAL A 1 98 ? -0.735 1.788 -8.625 1 90.69 98 VAL A C 1
ATOM 753 O O . VAL A 1 98 ? -0.515 2.883 -8.102 1 90.69 98 VAL A O 1
ATOM 756 N N . ILE A 1 99 ? -1.731 1.089 -8.352 1 90.12 99 ILE A N 1
ATOM 757 C CA . ILE A 1 99 ? -2.766 1.567 -7.441 1 90.12 99 ILE A CA 1
ATOM 758 C C . ILE A 1 99 ? -2.205 1.663 -6.027 1 90.12 99 ILE A C 1
ATOM 760 O O . ILE A 1 99 ? -2.406 2.666 -5.336 1 90.12 99 ILE A O 1
ATOM 764 N N . VAL A 1 100 ? -1.493 0.623 -5.637 1 89.5 100 VAL A N 1
ATOM 765 C CA . VAL A 1 100 ? -0.902 0.608 -4.305 1 89.5 100 VAL A CA 1
ATOM 766 C C . VAL A 1 100 ? 0.128 1.729 -4.184 1 89.5 100 VAL A C 1
ATOM 768 O O . VAL A 1 100 ? 0.143 2.463 -3.191 1 89.5 100 VAL A O 1
ATOM 771 N N . CYS A 1 101 ? 0.934 1.906 -5.176 1 88.38 101 CYS A N 1
ATOM 772 C CA . CYS A 1 101 ? 1.95 2.953 -5.18 1 88.38 101 CYS A CA 1
ATOM 773 C C . CYS A 1 101 ? 1.31 4.336 -5.102 1 88.38 101 CYS A C 1
ATOM 775 O O . CYS A 1 101 ? 1.782 5.199 -4.363 1 88.38 101 CYS A O 1
ATOM 777 N N . ARG A 1 102 ? 0.31 4.438 -5.855 1 88.31 102 ARG A N 1
ATOM 778 C CA . ARG A 1 102 ? -0.392 5.719 -5.859 1 88.31 102 ARG A CA 1
ATOM 779 C C . ARG A 1 102 ? -0.937 6.047 -4.473 1 88.31 102 ARG A C 1
ATOM 781 O O . ARG A 1 102 ? -0.84 7.188 -4.016 1 88.31 102 ARG A O 1
ATOM 788 N N . GLU A 1 103 ? -1.449 5.125 -3.838 1 86.88 103 GLU A N 1
ATOM 789 C CA . GLU A 1 103 ? -2.021 5.367 -2.516 1 86.88 103 GLU A CA 1
ATOM 790 C C . GLU A 1 103 ? -0.948 5.801 -1.521 1 86.88 103 GLU A C 1
ATOM 792 O O . GLU A 1 103 ? -1.162 6.719 -0.729 1 86.88 103 GLU A O 1
ATOM 797 N N . VAL A 1 104 ? 0.115 5.148 -1.567 1 85 104 VAL A N 1
ATOM 798 C CA . VAL A 1 104 ? 1.208 5.445 -0.647 1 85 104 VAL A CA 1
ATOM 799 C C . VAL A 1 104 ? 1.839 6.785 -1.011 1 85 104 VAL A C 1
ATOM 801 O O . VAL A 1 104 ? 2.125 7.605 -0.132 1 85 104 VAL A O 1
ATOM 804 N N . LEU A 1 105 ? 1.973 7.043 -2.258 1 83.94 105 LEU A N 1
ATOM 805 C CA . LEU A 1 105 ? 2.605 8.266 -2.732 1 83.94 105 LEU A CA 1
ATOM 806 C C . LEU A 1 105 ? 1.754 9.484 -2.391 1 83.94 105 LEU A C 1
ATOM 808 O O . LEU A 1 105 ? 2.266 10.477 -1.868 1 83.94 105 LEU A O 1
ATOM 812 N N . VAL A 1 106 ? 0.533 9.375 -2.648 1 82.56 106 VAL A N 1
ATOM 813 C CA . VAL A 1 106 ? -0.378 10.492 -2.42 1 82.56 106 VAL A CA 1
ATOM 814 C C . VAL A 1 106 ? -0.517 10.742 -0.92 1 82.56 106 VAL A C 1
ATOM 816 O O . VAL A 1 106 ? -0.547 11.898 -0.479 1 82.56 106 VAL A O 1
ATOM 819 N N . SER A 1 107 ? -0.666 9.672 -0.152 1 80.31 107 SER A N 1
ATOM 820 C CA . SER A 1 107 ? -0.742 9.828 1.297 1 80.31 107 SER A CA 1
ATOM 821 C C . SER A 1 107 ? 0.517 10.492 1.85 1 80.31 107 SER A C 1
ATOM 823 O O . SER A 1 107 ? 0.439 11.344 2.736 1 80.31 107 SER A O 1
ATOM 825 N N . GLY A 1 108 ? 1.645 10.078 1.323 1 78.62 108 GLY A N 1
ATOM 826 C CA . GLY A 1 108 ? 2.893 10.703 1.734 1 78.62 108 GLY A CA 1
ATOM 827 C C . GLY A 1 108 ? 2.973 12.172 1.372 1 78.62 108 GLY A C 1
ATOM 828 O O . GLY A 1 108 ? 3.414 12.992 2.18 1 78.62 108 GLY A O 1
ATOM 829 N N . MET A 1 109 ? 2.553 12.5 0.184 1 79.75 109 MET A N 1
ATOM 830 C CA . MET A 1 109 ? 2.543 13.891 -0.254 1 79.75 109 MET A CA 1
ATOM 831 C C . MET A 1 109 ? 1.618 14.727 0.62 1 79.75 109 MET A C 1
ATOM 833 O O . MET A 1 109 ? 1.965 15.852 1.002 1 79.75 109 MET A O 1
ATOM 837 N N . ARG A 1 110 ? 0.514 14.133 0.913 1 79.38 110 ARG A N 1
ATOM 838 C CA . ARG A 1 110 ? -0.451 14.859 1.737 1 79.38 110 ARG A CA 1
ATOM 839 C C . ARG A 1 110 ? 0.101 15.109 3.137 1 79.38 110 ARG A C 1
ATOM 841 O O . ARG A 1 110 ? -0.123 16.172 3.719 1 79.38 110 ARG A O 1
ATOM 848 N N . GLU A 1 111 ? 0.668 14.109 3.617 1 73.56 111 GLU A N 1
ATOM 849 C CA . GLU A 1 111 ? 1.283 14.25 4.934 1 73.56 111 GLU A CA 1
ATOM 850 C C . GLU A 1 111 ? 2.307 15.383 4.949 1 73.56 111 GLU A C 1
ATOM 852 O O . GLU A 1 111 ? 2.365 16.156 5.902 1 73.56 111 GLU A O 1
ATOM 857 N N . PHE A 1 112 ? 3.014 15.5 3.93 1 73.81 112 PHE A N 1
ATOM 858 C CA . PHE A 1 112 ? 4.062 16.5 3.834 1 73.81 112 PHE A CA 1
ATOM 859 C C . PHE A 1 112 ? 3.467 17.906 3.701 1 73.81 112 PHE A C 1
ATOM 861 O O . PHE A 1 112 ? 3.943 18.844 4.328 1 73.81 112 PHE A O 1
ATOM 868 N N . PHE A 1 113 ? 2.49 17.984 3.014 1 75 113 PHE A N 1
ATOM 869 C CA . PHE A 1 113 ? 1.897 19.297 2.783 1 75 113 PHE A CA 1
ATOM 870 C C . PHE A 1 113 ? 1.164 19.781 4.027 1 75 113 PHE A C 1
ATOM 872 O O . PHE A 1 113 ? 1.231 20.969 4.367 1 75 113 PHE A O 1
ATOM 879 N N . VAL A 1 114 ? 0.61 18.875 4.617 1 73.19 114 VAL A N 1
ATOM 880 C CA . VAL A 1 114 ? -0.085 19.266 5.844 1 73.19 114 VAL A CA 1
ATOM 881 C C . VAL A 1 114 ? 0.929 19.688 6.898 1 73.19 114 VAL A C 1
ATOM 883 O O . VAL A 1 114 ? 0.701 20.656 7.629 1 73.19 114 VAL A O 1
ATOM 886 N N . ALA A 1 115 ? 2.049 18.953 6.891 1 70.19 115 ALA A N 1
ATOM 887 C CA . ALA A 1 115 ? 3.115 19.297 7.824 1 70.19 115 ALA A CA 1
ATOM 888 C C . ALA A 1 115 ? 3.699 20.672 7.504 1 70.19 115 ALA A C 1
ATOM 890 O O . ALA A 1 115 ? 4.156 21.375 8.398 1 70.19 115 ALA A O 1
ATOM 891 N N . ALA A 1 116 ? 3.605 20.984 6.242 1 72.5 116 ALA A N 1
ATOM 892 C CA . ALA A 1 116 ? 4.125 22.281 5.801 1 72.5 116 ALA A CA 1
ATOM 893 C C . ALA A 1 116 ? 3.086 23.375 5.984 1 72.5 116 ALA A C 1
ATOM 895 O O . ALA A 1 116 ? 3.354 24.547 5.695 1 72.5 116 ALA A O 1
ATOM 896 N N . GLY A 1 117 ? 1.986 22.953 6.531 1 72.75 117 GLY A N 1
ATOM 897 C CA . GLY A 1 117 ? 0.96 23.938 6.816 1 72.75 117 GLY A CA 1
ATOM 898 C C . GLY A 1 117 ? 0.043 24.203 5.637 1 72.75 117 GLY A C 1
ATOM 899 O O . GLY A 1 117 ? -0.669 25.203 5.613 1 72.75 117 GLY A O 1
ATOM 900 N N . THR A 1 118 ? 0.296 23.391 4.598 1 74.19 118 THR A N 1
ATOM 901 C CA . THR A 1 118 ? -0.555 23.547 3.424 1 74.19 118 THR A CA 1
ATOM 902 C C . THR A 1 118 ? -1.366 22.281 3.17 1 74.19 118 THR A C 1
ATOM 904 O O . THR A 1 118 ? -1.062 21.219 3.723 1 74.19 118 THR A O 1
ATOM 907 N N . SER A 1 119 ? -2.596 22.469 2.705 1 70.56 119 SER A N 1
ATOM 908 C CA . SER A 1 119 ? -3.406 21.312 2.379 1 70.56 119 SER A CA 1
ATOM 909 C C . SER A 1 119 ? -3.432 21.062 0.875 1 70.56 119 SER A C 1
ATOM 911 O O . SER A 1 119 ? -3.352 22 0.081 1 70.56 119 SER A O 1
ATOM 913 N N . LEU A 1 120 ? -3.166 19.828 0.536 1 68.69 120 LEU A N 1
ATOM 914 C CA . LEU A 1 120 ? -3.359 19.422 -0.853 1 68.69 120 LEU A CA 1
ATOM 915 C C . LEU A 1 120 ? -4.84 19.203 -1.157 1 68.69 120 LEU A C 1
ATOM 917 O O . LEU A 1 120 ? -5.512 18.438 -0.477 1 68.69 120 LEU A O 1
ATOM 921 N N . PRO A 1 121 ? -5.445 20.109 -1.981 1 61.97 121 PRO A N 1
ATOM 922 C CA . PRO A 1 121 ? -6.871 19.938 -2.268 1 61.97 121 PRO A CA 1
ATOM 923 C C . PRO A 1 121 ? -7.215 18.547 -2.783 1 61.97 121 PRO A C 1
ATOM 925 O O . PRO A 1 121 ? -6.398 17.922 -3.465 1 61.97 121 PRO A O 1
ATOM 928 N N . VAL A 1 122 ? -8.227 17.891 -2.203 1 61.34 122 VAL A N 1
ATOM 929 C CA . VAL A 1 122 ? -8.727 16.594 -2.646 1 61.34 122 VAL A CA 1
ATOM 930 C C . VAL A 1 122 ? -9.164 16.688 -4.105 1 61.34 122 VAL A C 1
ATOM 932 O O . VAL A 1 122 ? -9.633 17.734 -4.559 1 61.34 122 VAL A O 1
ATOM 935 N N . SER A 1 123 ? -8.555 15.859 -5.035 1 60.78 123 SER A N 1
ATOM 936 C CA . SER A 1 123 ? -9.039 15.836 -6.41 1 60.78 123 SER A CA 1
ATOM 937 C C . SER A 1 123 ? -10.453 15.266 -6.488 1 60.78 123 SER A C 1
ATOM 939 O O . SER A 1 123 ? -10.836 14.422 -5.672 1 60.78 123 SER A O 1
ATOM 941 N N . GLY A 1 124 ? -11.453 15.969 -6.969 1 61.16 124 GLY A N 1
ATOM 942 C CA . GLY A 1 124 ? -12.828 15.539 -7.16 1 61.16 124 GLY A CA 1
ATOM 943 C C . GLY A 1 124 ? -12.945 14.133 -7.711 1 61.16 124 GLY A C 1
ATOM 944 O O . GLY A 1 124 ? -14.031 13.547 -7.695 1 61.16 124 GLY A O 1
ATOM 945 N N . MET A 1 125 ? -11.852 13.609 -8.102 1 64.31 125 MET A N 1
ATOM 946 C CA . MET A 1 125 ? -11.93 12.312 -8.773 1 64.31 125 MET A CA 1
ATOM 947 C C . MET A 1 125 ? -11.758 11.172 -7.777 1 64.31 125 MET A C 1
ATOM 949 O O . MET A 1 125 ? -11.758 10 -8.164 1 64.31 125 MET A O 1
ATOM 953 N N . GLY A 1 126 ? -11.711 11.523 -6.531 1 67.88 126 GLY A N 1
ATOM 954 C CA . GLY A 1 126 ? -11.477 10.523 -5.5 1 67.88 126 GLY A CA 1
ATOM 955 C C . GLY A 1 126 ? -12.617 9.523 -5.367 1 67.88 126 GLY A C 1
ATOM 956 O O . GLY A 1 126 ? -12.383 8.32 -5.273 1 67.88 126 GLY A O 1
ATOM 957 N N . LYS A 1 127 ? -13.773 9.984 -5.656 1 70.94 127 LYS A N 1
ATOM 958 C CA . LYS A 1 127 ? -14.938 9.125 -5.5 1 70.94 127 LYS A CA 1
ATOM 959 C C . LYS A 1 127 ? -15.031 8.109 -6.637 1 70.94 127 LYS A C 1
ATOM 961 O O . LYS A 1 127 ? -15.305 6.93 -6.406 1 70.94 127 LYS A O 1
ATOM 966 N N . LEU A 1 128 ? -14.781 8.625 -7.754 1 77.69 128 LEU A N 1
ATOM 967 C CA . LEU A 1 128 ? -14.883 7.758 -8.922 1 77.69 128 LEU A CA 1
ATOM 968 C C . LEU A 1 128 ? -13.836 6.648 -8.859 1 77.69 128 LEU A C 1
ATOM 970 O O . LEU A 1 128 ? -14.133 5.496 -9.18 1 77.69 128 LEU A O 1
ATOM 974 N N . LYS A 1 129 ? -12.773 6.965 -8.398 1 79.88 129 LYS A N 1
ATOM 975 C CA . LYS A 1 129 ? -11.711 5.965 -8.312 1 79.88 129 LYS A CA 1
ATOM 976 C C . LYS A 1 129 ? -12.078 4.863 -7.324 1 79.88 129 LYS A C 1
ATOM 978 O O . LYS A 1 129 ? -11.859 3.68 -7.602 1 79.88 129 LYS A O 1
ATOM 983 N N . THR A 1 130 ? -12.617 5.297 -6.266 1 76.88 130 THR A N 1
ATOM 984 C CA . THR A 1 130 ? -12.953 4.344 -5.215 1 76.88 130 THR A CA 1
ATOM 985 C C . THR A 1 130 ? -14.062 3.4 -5.676 1 76.88 130 THR A C 1
ATOM 987 O O . THR A 1 130 ? -13.969 2.186 -5.492 1 76.88 130 THR A O 1
ATOM 990 N N . VAL A 1 131 ? -14.961 3.963 -6.383 1 81.06 131 VAL A N 1
ATOM 991 C CA . VAL A 1 131 ? -16.078 3.162 -6.863 1 81.06 131 VAL A CA 1
ATOM 992 C C . VAL A 1 131 ? -15.594 2.166 -7.914 1 81.06 131 VAL A C 1
ATOM 994 O O . VAL A 1 131 ? -16 1.001 -7.906 1 81.06 131 VAL A O 1
ATOM 997 N N . MET A 1 132 ? -14.789 2.605 -8.727 1 86.19 132 MET A N 1
ATOM 998 C CA . MET A 1 132 ? -14.258 1.736 -9.781 1 86.19 132 MET A CA 1
ATOM 999 C C . MET A 1 132 ? -13.414 0.618 -9.18 1 86.19 132 MET A C 1
ATOM 1001 O O . MET A 1 132 ? -13.508 -0.534 -9.609 1 86.19 132 MET A O 1
ATOM 1005 N N . GLN A 1 133 ? -12.664 1.002 -8.258 1 87.44 133 GLN A N 1
ATOM 1006 C CA . GLN A 1 133 ? -11.805 0.012 -7.617 1 87.44 133 GLN A CA 1
ATOM 1007 C C . GLN A 1 133 ? -12.625 -1.031 -6.867 1 87.44 133 GLN A C 1
ATOM 1009 O O . GLN A 1 133 ? -12.336 -2.227 -6.941 1 87.44 133 GLN A O 1
ATOM 1014 N N . MET A 1 134 ? -13.625 -0.579 -6.23 1 86.88 134 MET A N 1
ATOM 1015 C CA . MET A 1 134 ? -14.477 -1.498 -5.473 1 86.88 134 MET A CA 1
ATOM 1016 C C . MET A 1 134 ? -15.25 -2.42 -6.41 1 86.88 134 MET A C 1
ATOM 1018 O O . MET A 1 134 ? -15.383 -3.615 -6.145 1 86.88 134 MET A O 1
ATOM 1022 N N . THR A 1 135 ? -15.711 -1.83 -7.41 1 88.38 135 THR A N 1
ATOM 1023 C CA . THR A 1 135 ? -16.453 -2.623 -8.383 1 88.38 135 THR A CA 1
ATOM 1024 C C . THR A 1 135 ? -15.523 -3.633 -9.07 1 88.38 135 THR A C 1
ATOM 1026 O O . THR A 1 135 ? -15.891 -4.801 -9.227 1 88.38 135 THR A O 1
ATOM 1029 N N . ALA A 1 136 ? -14.406 -3.158 -9.477 1 89.38 136 ALA A N 1
ATOM 1030 C CA . ALA A 1 136 ? -13.43 -4.055 -10.094 1 89.38 136 ALA A CA 1
ATOM 1031 C C . ALA A 1 136 ? -13.094 -5.223 -9.172 1 89.38 136 ALA A C 1
ATOM 1033 O O . ALA A 1 136 ? -13.047 -6.375 -9.609 1 89.38 136 ALA A O 1
ATOM 1034 N N . THR A 1 137 ? -12.891 -4.898 -7.945 1 89.19 137 THR A N 1
ATOM 1035 C CA . THR A 1 137 ? -12.555 -5.926 -6.965 1 89.19 137 THR A CA 1
ATOM 1036 C C . THR A 1 137 ? -13.68 -6.949 -6.855 1 89.19 137 THR A C 1
ATOM 1038 O O . THR A 1 137 ? -13.438 -8.156 -6.902 1 89.19 137 THR A O 1
ATOM 1041 N N . GLY A 1 138 ? -14.891 -6.473 -6.727 1 87.19 138 GLY A N 1
ATOM 1042 C CA . GLY A 1 138 ? -16.031 -7.371 -6.609 1 87.19 138 GLY A CA 1
ATOM 1043 C C . GLY A 1 138 ? -16.188 -8.289 -7.805 1 87.19 138 GLY A C 1
ATOM 1044 O O . GLY A 1 138 ? -16.422 -9.492 -7.645 1 87.19 138 GLY A O 1
ATOM 1045 N N . VAL A 1 139 ? -16.062 -7.766 -8.961 1 89 139 VAL A N 1
ATOM 1046 C CA . VAL A 1 139 ? -16.234 -8.531 -10.188 1 89 139 VAL A CA 1
ATOM 1047 C C . VAL A 1 139 ? -15.102 -9.547 -10.328 1 89 139 VAL A C 1
ATOM 1049 O O . VAL A 1 139 ? -15.328 -10.688 -10.734 1 89 139 VAL A O 1
ATOM 1052 N N . LEU A 1 140 ? -13.945 -9.195 -9.961 1 88.31 140 LEU A N 1
ATOM 1053 C CA . LEU A 1 140 ? -12.789 -10.078 -10.102 1 88.31 140 LEU A CA 1
ATOM 1054 C C . LEU A 1 140 ? -12.852 -11.211 -9.078 1 88.31 140 LEU A C 1
ATOM 1056 O O . LEU A 1 140 ? -12.359 -12.312 -9.344 1 88.31 140 LEU A O 1
ATOM 1060 N N . VAL A 1 141 ? -13.406 -10.922 -7.961 1 85.44 141 VAL A N 1
ATOM 1061 C CA . VAL A 1 141 ? -13.539 -11.945 -6.926 1 85.44 141 VAL A CA 1
ATOM 1062 C C . VAL A 1 141 ? -14.477 -13.047 -7.402 1 85.44 141 VAL A C 1
ATOM 1064 O O . VAL A 1 141 ? -14.219 -14.234 -7.188 1 85.44 141 VAL A O 1
ATOM 1067 N N . VAL A 1 142 ? -15.57 -12.672 -8.031 1 81.62 142 VAL A N 1
ATOM 1068 C CA . VAL A 1 142 ? -16.547 -13.641 -8.5 1 81.62 142 VAL A CA 1
ATOM 1069 C C . VAL A 1 142 ? -16.031 -14.352 -9.742 1 81.62 142 VAL A C 1
ATOM 1071 O O . VAL A 1 142 ? -16.297 -15.539 -9.953 1 81.62 142 VAL A O 1
ATOM 1074 N N . GLY A 1 143 ? -14.961 -13.578 -10.477 1 77.56 143 GLY A N 1
ATOM 1075 C CA . GLY A 1 143 ? -14.438 -13.984 -11.766 1 77.56 143 GLY A CA 1
ATOM 1076 C C . GLY A 1 143 ? -14.547 -15.484 -12.008 1 77.56 143 GLY A C 1
ATOM 1077 O O . GLY A 1 143 ? -14.336 -16.281 -11.094 1 77.56 143 GLY A O 1
ATOM 1078 N N . ASP A 1 144 ? -15.227 -15.914 -13.094 1 71.31 144 ASP A N 1
ATOM 1079 C CA . ASP A 1 144 ? -15.453 -17.297 -13.516 1 71.31 144 ASP A CA 1
ATOM 1080 C C . ASP A 1 144 ? -14.406 -17.734 -14.539 1 71.31 144 ASP A C 1
ATOM 1082 O O . ASP A 1 144 ? -14.484 -18.844 -15.086 1 71.31 144 ASP A O 1
ATOM 1086 N N . GLY A 1 145 ? -13.367 -16.938 -14.664 1 71.25 145 GLY A N 1
ATOM 1087 C CA . GLY A 1 145 ? -12.344 -17.266 -15.648 1 71.25 145 GLY A CA 1
ATOM 1088 C C . GLY A 1 145 ? -12.758 -16.906 -17.062 1 71.25 145 GLY A C 1
ATOM 1089 O O . GLY A 1 145 ? -12 -17.125 -18.016 1 71.25 145 GLY A O 1
ATOM 1090 N N . GLY A 1 146 ? -13.945 -16.25 -17.266 1 83.06 146 GLY A N 1
ATOM 1091 C CA . GLY A 1 146 ? -14.461 -15.93 -18.594 1 83.06 146 GLY A CA 1
ATOM 1092 C C . GLY A 1 146 ? -14.742 -14.453 -18.781 1 83.06 146 GLY A C 1
ATOM 1093 O O . GLY A 1 146 ? -13.852 -13.625 -18.609 1 83.06 146 GLY A O 1
ATOM 1094 N N . VAL A 1 147 ? -15.977 -14.219 -19.109 1 84 147 VAL A N 1
ATOM 1095 C CA . VAL A 1 147 ? -16.391 -12.867 -19.469 1 84 147 VAL A CA 1
ATOM 1096 C C . VAL A 1 147 ? -16.359 -11.984 -18.219 1 84 147 VAL A C 1
ATOM 1098 O O . VAL A 1 147 ? -15.938 -10.82 -18.281 1 84 147 VAL A O 1
ATOM 1101 N N . VAL A 1 148 ? -16.734 -12.547 -17.156 1 83.88 148 VAL A N 1
ATOM 1102 C CA . VAL A 1 148 ? -16.797 -11.797 -15.914 1 83.88 148 VAL A CA 1
ATOM 1103 C C . VAL A 1 148 ? -15.383 -11.375 -15.508 1 83.88 148 VAL A C 1
ATOM 1105 O O . VAL A 1 148 ? -15.164 -10.25 -15.062 1 83.88 148 VAL A O 1
ATOM 1108 N N . THR A 1 149 ? -14.477 -12.242 -15.727 1 86.69 149 THR A N 1
ATOM 1109 C CA . THR A 1 149 ? -13.078 -11.945 -15.406 1 86.69 149 THR A CA 1
ATOM 1110 C C . THR A 1 149 ? -12.531 -10.867 -16.328 1 86.69 149 THR A C 1
ATOM 1112 O O . THR A 1 149 ? -11.797 -9.977 -15.891 1 86.69 149 THR A O 1
ATOM 1115 N N . ARG A 1 150 ? -13.047 -10.883 -17.562 1 88.19 150 ARG A N 1
ATOM 1116 C CA . ARG A 1 150 ? -12.578 -9.883 -18.516 1 88.19 150 ARG A CA 1
ATOM 1117 C C . ARG A 1 150 ? -13.117 -8.5 -18.172 1 88.19 150 ARG A C 1
ATOM 1119 O O . ARG A 1 150 ? -12.406 -7.5 -18.312 1 88.19 150 ARG A O 1
ATOM 1126 N N . ILE A 1 151 ? -14.305 -8.555 -17.734 1 88 151 ILE A N 1
ATOM 1127 C CA . ILE A 1 151 ? -14.914 -7.297 -17.312 1 88 151 ILE A CA 1
ATOM 1128 C C . ILE A 1 151 ? -14.172 -6.742 -16.109 1 88 151 ILE A C 1
ATOM 1130 O O . ILE A 1 151 ? -13.898 -5.543 -16.031 1 88 151 ILE A O 1
ATOM 1134 N N . GLY A 1 152 ? -13.891 -7.598 -15.164 1 89 152 GLY A N 1
ATOM 1135 C CA . GLY A 1 152 ? -13.141 -7.188 -13.992 1 89 152 GLY A CA 1
ATOM 1136 C C . GLY A 1 152 ? -11.766 -6.637 -14.32 1 89 152 GLY A C 1
ATOM 1137 O O . GLY A 1 152 ? -11.32 -5.664 -13.711 1 89 152 GLY A O 1
ATOM 1138 N N . GLU A 1 153 ? -11.195 -7.199 -15.336 1 90.88 153 GLU A N 1
ATOM 1139 C CA . GLU A 1 153 ? -9.883 -6.738 -15.758 1 90.88 153 GLU A CA 1
ATOM 1140 C C . GLU A 1 153 ? -9.961 -5.352 -16.391 1 90.88 153 GLU A C 1
ATOM 1142 O O . GLU A 1 153 ? -9.102 -4.5 -16.141 1 90.88 153 GLU A O 1
ATOM 1147 N N . LEU A 1 154 ? -10.969 -5.199 -17.125 1 90.69 154 LEU A N 1
ATOM 1148 C CA . LEU A 1 154 ? -11.164 -3.896 -17.766 1 90.69 154 LEU A CA 1
ATOM 1149 C C . LEU A 1 154 ? -11.391 -2.814 -16.703 1 90.69 154 LEU A C 1
ATOM 1151 O O . LEU A 1 154 ? -10.82 -1.727 -16.797 1 90.69 154 LEU A O 1
ATOM 1155 N N . LEU A 1 155 ? -12.195 -3.174 -15.805 1 90.88 155 LEU A N 1
ATOM 1156 C CA . LEU A 1 155 ? -12.477 -2.234 -14.727 1 90.88 155 LEU A CA 1
ATOM 1157 C C . LEU A 1 155 ? -11.211 -1.925 -13.93 1 90.88 155 LEU A C 1
ATOM 1159 O O . LEU A 1 155 ? -11.016 -0.791 -13.492 1 90.88 155 LEU A O 1
ATOM 1163 N N . LEU A 1 156 ? -10.422 -2.906 -13.734 1 91.5 156 LEU A N 1
ATOM 1164 C CA . LEU A 1 156 ? -9.148 -2.721 -13.031 1 91.5 156 LEU A CA 1
ATOM 1165 C C . LEU A 1 156 ? -8.25 -1.751 -13.789 1 91.5 156 LEU A C 1
ATOM 1167 O O . LEU A 1 156 ? -7.633 -0.871 -13.188 1 91.5 156 LEU A O 1
ATOM 1171 N N . TRP A 1 157 ? -8.266 -1.842 -15.078 1 92.69 157 TRP A N 1
ATOM 1172 C CA . TRP A 1 157 ? -7.457 -0.958 -15.914 1 92.69 157 TRP A CA 1
ATOM 1173 C C . TRP A 1 157 ? -7.969 0.478 -15.836 1 92.69 157 TRP A C 1
ATOM 1175 O O . TRP A 1 157 ? -7.176 1.422 -15.797 1 92.69 157 TRP A O 1
ATOM 1185 N N . ILE A 1 158 ? -9.188 0.536 -15.828 1 91.06 158 ILE A N 1
ATOM 1186 C CA . ILE A 1 158 ? -9.789 1.859 -15.711 1 91.06 158 ILE A CA 1
ATOM 1187 C C . ILE A 1 158 ? -9.453 2.461 -14.352 1 91.06 158 ILE A C 1
ATOM 1189 O O . ILE A 1 158 ? -9.086 3.635 -14.258 1 91.06 158 ILE A O 1
ATOM 1193 N N . ALA A 1 159 ? -9.602 1.643 -13.359 1 89.5 159 ALA A N 1
ATOM 1194 C CA . ALA A 1 159 ? -9.273 2.098 -12.008 1 89.5 159 ALA A CA 1
ATOM 1195 C C . ALA A 1 159 ? -7.816 2.529 -11.906 1 89.5 159 ALA A C 1
ATOM 1197 O O . ALA A 1 159 ? -7.504 3.541 -11.273 1 89.5 159 ALA A O 1
ATOM 1198 N N . ALA A 1 160 ? -6.973 1.79 -12.539 1 91.38 160 ALA A N 1
ATOM 1199 C CA . ALA A 1 160 ? -5.551 2.119 -12.531 1 91.38 160 ALA A CA 1
ATOM 1200 C C . ALA A 1 160 ? -5.289 3.428 -13.273 1 91.38 160 ALA A C 1
ATOM 1202 O O . ALA A 1 160 ? -4.5 4.258 -12.82 1 91.38 160 ALA A O 1
ATOM 1203 N N . ALA A 1 161 ? -5.973 3.574 -14.383 1 91.06 161 ALA A N 1
ATOM 1204 C CA . ALA A 1 161 ? -5.82 4.797 -15.164 1 91.06 161 ALA A CA 1
ATOM 1205 C C . ALA A 1 161 ? -6.281 6.016 -14.367 1 91.06 161 ALA A C 1
ATOM 1207 O O . ALA A 1 161 ? -5.617 7.059 -14.375 1 91.06 161 ALA A O 1
ATOM 1208 N N . LEU A 1 162 ? -7.379 5.844 -13.734 1 87.38 162 LEU A N 1
ATOM 1209 C CA . LEU A 1 162 ? -7.898 6.926 -12.906 1 87.38 162 LEU A CA 1
ATOM 1210 C C . LEU A 1 162 ? -6.945 7.23 -11.75 1 87.38 162 LEU A C 1
ATOM 1212 O O . LEU A 1 162 ? -6.773 8.391 -11.375 1 87.38 162 LEU A O 1
ATOM 1216 N N . SER A 1 163 ? -6.375 6.203 -11.188 1 85.88 163 SER A N 1
ATOM 1217 C CA . SER A 1 163 ? -5.418 6.375 -10.102 1 85.88 163 SER A CA 1
ATOM 1218 C C . SER A 1 163 ? -4.176 7.125 -10.57 1 85.88 163 SER A C 1
ATOM 1220 O O . SER A 1 163 ? -3.688 8.016 -9.875 1 85.88 163 SER A O 1
ATOM 1222 N N . VAL A 1 164 ? -3.723 6.785 -11.734 1 86.69 164 VAL A N 1
ATOM 1223 C CA . VAL A 1 164 ? -2.549 7.453 -12.289 1 86.69 164 VAL A CA 1
ATOM 1224 C C . VAL A 1 164 ? -2.879 8.914 -12.586 1 86.69 164 VAL A C 1
ATOM 1226 O O . VAL A 1 164 ? -2.07 9.805 -12.32 1 86.69 164 VAL A O 1
ATOM 1229 N N . TYR A 1 165 ? -4.035 9.023 -13.117 1 86.12 165 TYR A N 1
ATOM 1230 C CA . TYR A 1 165 ? -4.473 10.383 -13.422 1 86.12 165 TYR A CA 1
ATOM 1231 C C . TYR A 1 165 ? -4.562 11.227 -12.156 1 86.12 165 TYR A C 1
ATOM 1233 O O . TYR A 1 165 ? -4.121 12.375 -12.141 1 86.12 165 TYR A O 1
ATOM 1241 N N . SER A 1 166 ? -5.125 10.727 -11.125 1 83.69 166 SER A N 1
ATOM 1242 C CA . SER A 1 166 ? -5.215 11.438 -9.852 1 83.69 166 SER A CA 1
ATOM 1243 C C . SER A 1 166 ? -3.832 11.727 -9.281 1 83.69 166 SER A C 1
ATOM 1245 O O . SER A 1 166 ? -3.6 12.797 -8.711 1 83.69 166 SER A O 1
ATOM 1247 N N . MET A 1 167 ? -2.996 10.742 -9.422 1 82 167 MET A N 1
ATOM 1248 C CA . MET A 1 167 ? -1.625 10.938 -8.961 1 82 167 MET A CA 1
ATOM 1249 C C . MET A 1 167 ? -0.963 12.102 -9.695 1 82 167 MET A C 1
ATOM 1251 O O . MET A 1 167 ? -0.243 12.898 -9.086 1 82 167 MET A O 1
ATOM 1255 N N . TYR A 1 168 ? -1.212 12.133 -10.938 1 83.12 168 TYR A N 1
ATOM 1256 C CA . TYR A 1 168 ? -0.671 13.219 -11.75 1 83.12 168 TYR A CA 1
ATOM 1257 C C . TYR A 1 168 ? -1.201 14.562 -11.281 1 83.12 168 TYR A C 1
ATOM 1259 O O . TYR A 1 168 ? -0.44 15.523 -11.148 1 83.12 168 TYR A O 1
ATOM 1267 N N . LEU A 1 169 ? -2.414 14.695 -11 1 81.88 169 LEU A N 1
ATOM 1268 C CA . LEU A 1 169 ? -3.027 15.945 -10.555 1 81.88 169 LEU A CA 1
ATOM 1269 C C . LEU A 1 169 ? -2.467 16.375 -9.203 1 81.88 169 LEU A C 1
ATOM 1271 O O . LEU A 1 169 ? -2.178 17.562 -9 1 81.88 169 LEU A O 1
ATOM 1275 N N . TYR A 1 170 ? -2.275 15.406 -8.359 1 78.06 170 TYR A N 1
ATOM 1276 C CA . TYR A 1 170 ? -1.74 15.688 -7.031 1 78.06 170 TYR A CA 1
ATOM 1277 C C . TYR A 1 170 ? -0.293 16.156 -7.117 1 78.06 170 TYR A C 1
ATOM 1279 O O . TYR A 1 170 ? 0.113 17.078 -6.395 1 78.06 170 TYR A O 1
ATOM 1287 N N . THR A 1 171 ? 0.457 15.539 -7.938 1 78.31 171 THR A N 1
ATOM 1288 C CA . THR A 1 171 ? 1.859 15.914 -8.078 1 78.31 171 THR A CA 1
ATOM 1289 C C . THR A 1 171 ? 1.986 17.312 -8.688 1 78.31 171 THR A C 1
ATOM 1291 O O . THR A 1 171 ? 2.854 18.094 -8.289 1 78.31 171 THR A O 1
ATOM 1294 N N . ARG A 1 172 ? 1.109 17.578 -9.641 1 80.75 172 ARG A N 1
ATOM 1295 C CA . ARG A 1 172 ? 1.111 18.891 -10.258 1 80.75 172 ARG A CA 1
ATOM 1296 C C . ARG A 1 172 ? 0.782 19.984 -9.234 1 80.75 172 ARG A C 1
ATOM 1298 O O . ARG A 1 172 ? 1.449 21.016 -9.18 1 80.75 172 ARG A O 1
ATOM 1305 N N . THR A 1 173 ? -0.169 19.703 -8.5 1 78.31 173 THR A N 1
ATOM 1306 C CA . THR A 1 173 ? -0.568 20.656 -7.477 1 78.31 173 THR A CA 1
ATOM 1307 C C . THR A 1 173 ? 0.532 20.812 -6.43 1 78.31 173 THR A C 1
ATOM 1309 O O . THR A 1 173 ? 0.769 21.922 -5.938 1 78.31 173 THR A O 1
ATOM 1312 N N . ALA A 1 174 ? 1.157 19.703 -6.102 1 74.12 174 ALA A N 1
ATOM 1313 C CA . ALA A 1 174 ? 2.25 19.734 -5.133 1 74.12 174 ALA A CA 1
ATOM 1314 C C . ALA A 1 174 ? 3.418 20.578 -5.656 1 74.12 174 ALA A C 1
ATOM 1316 O O . ALA A 1 174 ? 4.02 21.344 -4.914 1 74.12 174 ALA A O 1
ATOM 1317 N N . VAL A 1 175 ? 3.709 20.438 -6.934 1 73.75 175 VAL A N 1
ATOM 1318 C CA . VAL A 1 175 ? 4.809 21.172 -7.555 1 73.75 175 VAL A CA 1
ATOM 1319 C C . VAL A 1 175 ? 4.461 22.656 -7.633 1 73.75 175 VAL A C 1
ATOM 1321 O O . VAL A 1 175 ? 5.316 23.5 -7.402 1 73.75 175 VAL A O 1
ATOM 1324 N N . GLU A 1 176 ? 3.283 22.922 -7.938 1 75.81 176 GLU A N 1
ATOM 1325 C CA . GLU A 1 176 ? 2.836 24.312 -8.047 1 75.81 176 GLU A CA 1
ATOM 1326 C C . GLU A 1 176 ? 2.898 25.016 -6.695 1 75.81 176 GLU A C 1
ATOM 1328 O O . GLU A 1 176 ? 3.275 26.188 -6.621 1 75.81 176 GLU A O 1
ATOM 1333 N N . LYS A 1 177 ? 2.596 24.266 -5.695 1 72.81 177 LYS A N 1
ATOM 1334 C CA . LYS A 1 177 ? 2.568 24.859 -4.363 1 72.81 177 LYS A CA 1
ATOM 1335 C C . LYS A 1 177 ? 3.975 24.969 -3.779 1 72.81 177 LYS A C 1
ATOM 1337 O O . LYS A 1 177 ? 4.25 25.859 -2.982 1 72.81 177 LYS A O 1
ATOM 1342 N N . THR A 1 178 ? 4.754 23.969 -4.059 1 66.38 178 THR A N 1
ATOM 1343 C CA . THR A 1 178 ? 6.109 24.016 -3.518 1 66.38 178 THR A CA 1
ATOM 1344 C C . THR A 1 178 ? 7.012 24.891 -4.379 1 66.38 178 THR A C 1
ATOM 1346 O O . THR A 1 178 ? 8.062 25.344 -3.92 1 66.38 178 THR A O 1
ATOM 1349 N N . GLY A 1 179 ? 6.527 25.297 -5.457 1 60.16 179 GLY A N 1
ATOM 1350 C CA . GLY A 1 179 ? 7.316 26.156 -6.328 1 60.16 179 GLY A CA 1
ATOM 1351 C C . GLY A 1 179 ? 8.438 25.422 -7.031 1 60.16 179 GLY A C 1
ATOM 1352 O O . GLY A 1 179 ? 9.469 26.016 -7.352 1 60.16 179 GLY A O 1
ATOM 1353 N N . ILE A 1 180 ? 8.375 24.203 -7.035 1 51.59 180 ILE A N 1
ATOM 1354 C CA . ILE A 1 180 ? 9.453 23.578 -7.797 1 51.59 180 ILE A CA 1
ATOM 1355 C C . ILE A 1 180 ? 9.195 23.75 -9.289 1 51.59 180 ILE A C 1
ATOM 1357 O O . ILE A 1 180 ? 8.055 23.594 -9.75 1 51.59 180 ILE A O 1
ATOM 1361 N N . MET B 1 1 ? 16.312 25.188 -11.914 1 30.28 1 MET B N 1
ATOM 1362 C CA . MET B 1 1 ? 15.344 24.781 -10.898 1 30.28 1 MET B CA 1
ATOM 1363 C C . MET B 1 1 ? 15.242 23.266 -10.812 1 30.28 1 MET B C 1
ATOM 1365 O O . MET B 1 1 ? 14.5 22.734 -9.977 1 30.28 1 MET B O 1
ATOM 1369 N N . LEU B 1 2 ? 15.406 22.641 -11.93 1 40.53 2 LEU B N 1
ATOM 1370 C CA . LEU B 1 2 ? 15.688 21.219 -12.008 1 40.53 2 LEU B CA 1
ATOM 1371 C C . LEU B 1 2 ? 16.906 20.859 -11.156 1 40.53 2 LEU B C 1
ATOM 1373 O O . LEU B 1 2 ? 17.531 19.812 -11.367 1 40.53 2 LEU B O 1
ATOM 1377 N N . ARG B 1 3 ? 17.406 21.828 -10.594 1 42.31 3 ARG B N 1
ATOM 1378 C CA . ARG B 1 3 ? 18.75 21.797 -10.047 1 42.31 3 ARG B CA 1
ATOM 1379 C C . ARG B 1 3 ? 18.859 20.781 -8.914 1 42.31 3 ARG B C 1
ATOM 1381 O O . ARG B 1 3 ? 19.938 20.547 -8.375 1 42.31 3 ARG B O 1
ATOM 1388 N N . PHE B 1 4 ? 17.766 20.578 -8.133 1 44.56 4 PHE B N 1
ATOM 1389 C CA . PHE B 1 4 ? 18.141 19.938 -6.879 1 44.56 4 PHE B CA 1
ATOM 1390 C C . PHE B 1 4 ? 18.297 18.438 -7.07 1 44.56 4 PHE B C 1
ATOM 1392 O O . PHE B 1 4 ? 17.391 17.766 -7.578 1 44.56 4 PHE B O 1
ATOM 1399 N N . PRO B 1 5 ? 19.531 18.016 -7.148 1 50.81 5 PRO B N 1
ATOM 1400 C CA . PRO B 1 5 ? 20 16.625 -7.242 1 50.81 5 PRO B CA 1
ATOM 1401 C C . PRO B 1 5 ? 19.078 15.641 -6.516 1 50.81 5 PRO B C 1
ATOM 1403 O O . PRO B 1 5 ? 18.906 14.508 -6.957 1 50.81 5 PRO B O 1
ATOM 1406 N N . GLN B 1 6 ? 18.438 16.094 -5.527 1 53.5 6 GLN B N 1
ATOM 1407 C CA . GLN B 1 6 ? 17.672 15.195 -4.656 1 53.5 6 GLN B CA 1
ATOM 1408 C C . GLN B 1 6 ? 16.359 14.773 -5.309 1 53.5 6 GLN B C 1
ATOM 1410 O O . GLN B 1 6 ? 15.945 13.625 -5.188 1 53.5 6 GLN B O 1
ATOM 1415 N N . VAL B 1 7 ? 15.773 15.766 -6.074 1 56.75 7 VAL B N 1
ATOM 1416 C CA . VAL B 1 7 ? 14.555 15.406 -6.797 1 56.75 7 VAL B CA 1
ATOM 1417 C C . VAL B 1 7 ? 14.867 14.352 -7.848 1 56.75 7 VAL B C 1
ATOM 1419 O O . VAL B 1 7 ? 14.031 13.492 -8.148 1 56.75 7 VAL B O 1
ATOM 1422 N N . ARG B 1 8 ? 16.109 14.438 -8.273 1 57.31 8 ARG B N 1
ATOM 1423 C CA . ARG B 1 8 ? 16.531 13.477 -9.289 1 57.31 8 ARG B CA 1
ATOM 1424 C C . ARG B 1 8 ? 16.625 12.07 -8.703 1 57.31 8 ARG B C 1
ATOM 1426 O O . ARG B 1 8 ? 16.219 11.094 -9.344 1 57.31 8 ARG B O 1
ATOM 1433 N N . CYS B 1 9 ? 17 12.062 -7.422 1 60.91 9 CYS B N 1
ATOM 1434 C CA . CYS B 1 9 ? 17.172 10.758 -6.797 1 60.91 9 CYS B CA 1
ATOM 1435 C C . CYS B 1 9 ? 15.836 10.102 -6.512 1 60.91 9 CYS B C 1
ATOM 1437 O O . CYS B 1 9 ? 15.664 8.906 -6.734 1 60.91 9 CYS B O 1
ATOM 1439 N N . ALA B 1 10 ? 14.906 10.922 -6.113 1 62.94 10 ALA B N 1
ATOM 1440 C CA . ALA B 1 10 ? 13.562 10.391 -5.871 1 62.94 10 ALA B CA 1
ATOM 1441 C C . ALA B 1 10 ? 12.914 9.922 -7.168 1 62.94 10 ALA B C 1
ATOM 1443 O O . ALA B 1 10 ? 12.242 8.891 -7.195 1 62.94 10 ALA B O 1
ATOM 1444 N N . ALA B 1 11 ? 13.344 10.68 -8.219 1 64.62 11 ALA B N 1
ATOM 1445 C CA . ALA B 1 11 ? 12.797 10.359 -9.531 1 64.62 11 ALA B CA 1
ATOM 1446 C C . ALA B 1 11 ? 13.359 9.039 -10.055 1 64.62 11 ALA B C 1
ATOM 1448 O O . ALA B 1 11 ? 12.633 8.242 -10.656 1 64.62 11 ALA B O 1
ATOM 1449 N N . VAL B 1 12 ? 14.617 8.883 -9.789 1 67.56 12 VAL B N 1
ATOM 1450 C CA . VAL B 1 12 ? 15.258 7.652 -10.25 1 67.56 12 VAL B CA 1
ATOM 1451 C C . VAL B 1 12 ? 14.641 6.453 -9.539 1 67.56 12 VAL B C 1
ATOM 1453 O O . VAL B 1 12 ? 14.422 5.406 -10.148 1 67.56 12 VAL B O 1
ATOM 1456 N N . ARG B 1 13 ? 14.242 6.719 -8.367 1 71.38 13 ARG B N 1
ATOM 1457 C CA . ARG B 1 13 ? 13.695 5.602 -7.598 1 71.38 13 ARG B CA 1
ATOM 1458 C C . ARG B 1 13 ? 12.273 5.273 -8.039 1 71.38 13 ARG B C 1
ATOM 1460 O O . ARG B 1 13 ? 11.891 4.102 -8.094 1 71.38 13 ARG B O 1
ATOM 1467 N N . VAL B 1 14 ? 11.656 6.281 -8.367 1 71.31 14 VAL B N 1
ATOM 1468 C CA . VAL B 1 14 ? 10.305 6.051 -8.875 1 71.31 14 VAL B CA 1
ATOM 1469 C C . VAL B 1 14 ? 10.383 5.297 -10.203 1 71.31 14 VAL B C 1
ATOM 1471 O O . VAL B 1 14 ? 9.547 4.426 -10.477 1 71.31 14 VAL B O 1
ATOM 1474 N N . LEU B 1 15 ? 11.484 5.578 -10.914 1 75.38 15 LEU B N 1
ATOM 1475 C CA . LEU B 1 15 ? 11.672 4.902 -12.188 1 75.38 15 LEU B CA 1
ATOM 1476 C C . LEU B 1 15 ? 12.109 3.455 -11.977 1 75.38 15 LEU B C 1
ATOM 1478 O O . LEU B 1 15 ? 11.938 2.615 -12.867 1 75.38 15 LEU B O 1
ATOM 1482 N N . ALA B 1 16 ? 12.672 3.248 -10.836 1 81.88 16 ALA B N 1
ATOM 1483 C CA . ALA B 1 16 ? 13.125 1.895 -10.531 1 81.88 16 ALA B CA 1
ATOM 1484 C C . ALA B 1 16 ? 11.938 0.958 -10.312 1 81.88 16 ALA B C 1
ATOM 1486 O O . ALA B 1 16 ? 12.062 -0.257 -10.492 1 81.88 16 ALA B O 1
ATOM 1487 N N . ILE B 1 17 ? 10.812 1.527 -10.023 1 84.94 17 ILE B N 1
ATOM 1488 C CA . ILE B 1 17 ? 9.641 0.707 -9.727 1 84.94 17 ILE B CA 1
ATOM 1489 C C . ILE B 1 17 ? 9.195 -0.041 -10.984 1 84.94 17 ILE B C 1
ATOM 1491 O O . ILE B 1 17 ? 9.102 -1.27 -10.977 1 84.94 17 ILE B O 1
ATOM 1495 N N . PRO B 1 18 ? 9.008 0.629 -12.125 1 86.94 18 PRO B N 1
ATOM 1496 C CA . PRO B 1 18 ? 8.641 -0.105 -13.336 1 86.94 18 PRO B CA 1
ATOM 1497 C C . PRO B 1 18 ? 9.711 -1.091 -13.781 1 86.94 18 PRO B C 1
ATOM 1499 O O . PRO B 1 18 ? 9.398 -2.139 -14.352 1 86.94 18 PRO B O 1
ATOM 1502 N N . ALA B 1 19 ? 10.914 -0.725 -13.531 1 85.31 19 ALA B N 1
ATOM 1503 C CA . ALA B 1 19 ? 12 -1.625 -13.898 1 85.31 19 ALA B CA 1
ATOM 1504 C C . ALA B 1 19 ? 11.938 -2.918 -13.086 1 85.31 19 ALA B C 1
ATOM 1506 O O . ALA B 1 19 ? 12.078 -4.012 -13.641 1 85.31 19 ALA B O 1
ATOM 1507 N N . VAL B 1 20 ? 11.688 -2.707 -11.852 1 84.75 20 VAL B N 1
ATOM 1508 C CA . VAL B 1 20 ? 11.594 -3.877 -10.984 1 84.75 20 VAL B CA 1
ATOM 1509 C C . VAL B 1 20 ? 10.383 -4.719 -11.383 1 84.75 20 VAL B C 1
ATOM 1511 O O . VAL B 1 20 ? 10.484 -5.941 -11.508 1 84.75 20 VAL B O 1
ATOM 1514 N N . VAL B 1 21 ? 9.312 -4.086 -11.672 1 86.38 21 VAL B N 1
ATOM 1515 C CA . VAL B 1 21 ? 8.078 -4.773 -12.039 1 86.38 21 VAL B CA 1
ATOM 1516 C C . VAL B 1 21 ? 8.258 -5.492 -13.367 1 86.38 21 VAL B C 1
ATOM 1518 O O . VAL B 1 21 ? 7.875 -6.656 -13.516 1 86.38 21 VAL B O 1
ATOM 1521 N N . SER B 1 22 ? 8.867 -4.828 -14.258 1 86.19 22 SER B N 1
ATOM 1522 C CA . SER B 1 22 ? 9.062 -5.41 -15.586 1 86.19 22 SER B CA 1
ATOM 1523 C C . SER B 1 22 ? 10.031 -6.582 -15.531 1 86.19 22 SER B C 1
ATOM 1525 O O . SER B 1 22 ? 9.938 -7.508 -16.344 1 86.19 22 SER B O 1
ATOM 1527 N N . SER B 1 23 ? 10.961 -6.535 -14.695 1 84.19 23 SER B N 1
ATOM 1528 C CA . SER B 1 23 ? 11.961 -7.594 -14.586 1 84.19 23 SER B CA 1
ATOM 1529 C C . SER B 1 23 ? 11.328 -8.906 -14.148 1 84.19 23 SER B C 1
ATOM 1531 O O . SER B 1 23 ? 11.828 -9.984 -14.469 1 84.19 23 SER B O 1
ATOM 1533 N N . PHE B 1 24 ? 10.227 -8.812 -13.508 1 82.56 24 PHE B N 1
ATOM 1534 C CA . PHE B 1 24 ? 9.562 -10.023 -13.039 1 82.56 24 PHE B CA 1
ATOM 1535 C C . PHE B 1 24 ? 8.852 -10.727 -14.18 1 82.56 24 PHE B C 1
ATOM 1537 O O . PHE B 1 24 ? 8.531 -11.914 -14.086 1 82.56 24 PHE B O 1
ATOM 1544 N N . TYR B 1 25 ? 8.664 -10.055 -15.234 1 78.75 25 TYR B N 1
ATOM 1545 C CA . TYR B 1 25 ? 7.941 -10.648 -16.359 1 78.75 25 TYR B CA 1
ATOM 1546 C C . TYR B 1 25 ? 8.906 -11.305 -17.344 1 78.75 25 TYR B C 1
ATOM 1548 O O . TYR B 1 25 ? 8.484 -12.031 -18.234 1 78.75 25 TYR B O 1
ATOM 1556 N N . VAL B 1 26 ? 10.156 -11.047 -17.219 1 76.25 26 VAL B N 1
ATOM 1557 C CA . VAL B 1 26 ? 11.133 -11.57 -18.172 1 76.25 26 VAL B CA 1
ATOM 1558 C C . VAL B 1 26 ? 11.414 -13.039 -17.859 1 76.25 26 VAL B C 1
ATOM 1560 O O . VAL B 1 26 ? 11.703 -13.398 -16.719 1 76.25 26 VAL B O 1
ATOM 1563 N N . GLY B 1 27 ? 10.484 -13.812 -17.453 1 64.25 27 GLY B N 1
ATOM 1564 C CA . GLY B 1 27 ? 10.445 -15.242 -17.188 1 64.25 27 GLY B CA 1
ATOM 1565 C C . GLY B 1 27 ? 11.773 -15.93 -17.422 1 64.25 27 GLY B C 1
ATOM 1566 O O . GLY B 1 27 ? 11.836 -17.156 -17.578 1 64.25 27 GLY B O 1
ATOM 1567 N N . CYS B 1 28 ? 12.875 -15.219 -17.672 1 62.84 28 CYS B N 1
ATOM 1568 C CA . CYS B 1 28 ? 14.086 -15.961 -17.984 1 62.84 28 CYS B CA 1
ATOM 1569 C C . CYS B 1 28 ? 14.859 -16.312 -16.734 1 62.84 28 CYS B C 1
ATOM 1571 O O . CYS B 1 28 ? 14.633 -15.727 -15.672 1 62.84 28 CYS B O 1
ATOM 1573 N N . GLY B 1 29 ? 15.531 -17.5 -16.578 1 62.62 29 GLY B N 1
ATOM 1574 C CA . GLY B 1 29 ? 16.359 -17.969 -15.469 1 62.62 29 GLY B CA 1
ATOM 1575 C C . GLY B 1 29 ? 17.172 -16.859 -14.82 1 62.62 29 GLY B C 1
ATOM 1576 O O . GLY B 1 29 ? 17.344 -16.844 -13.602 1 62.62 29 GLY B O 1
ATOM 1577 N N . CYS B 1 30 ? 17.516 -15.844 -15.578 1 69.88 30 CYS B N 1
ATOM 1578 C CA . CYS B 1 30 ? 18.375 -14.781 -15.078 1 69.88 30 CYS B CA 1
ATOM 1579 C C . CYS B 1 30 ? 17.547 -13.609 -14.562 1 69.88 30 CYS B C 1
ATOM 1581 O O . CYS B 1 30 ? 18.094 -12.641 -14.031 1 69.88 30 CYS B O 1
ATOM 1583 N N . ALA B 1 31 ? 16.281 -13.82 -14.609 1 74 31 ALA B N 1
ATOM 1584 C CA . ALA B 1 31 ? 15.391 -12.711 -14.266 1 74 31 ALA B CA 1
ATOM 1585 C C . ALA B 1 31 ? 15.477 -12.375 -12.773 1 74 31 ALA B C 1
ATOM 1587 O O . ALA B 1 31 ? 15.422 -11.211 -12.391 1 74 31 ALA B O 1
ATOM 1588 N N . ARG B 1 32 ? 15.867 -13.414 -12.039 1 79.88 32 ARG B N 1
ATOM 1589 C CA . ARG B 1 32 ? 15.938 -13.195 -10.602 1 79.88 32 ARG B CA 1
ATOM 1590 C C . ARG B 1 32 ? 17.141 -12.32 -10.242 1 79.88 32 ARG B C 1
ATOM 1592 O O . ARG B 1 32 ? 17.031 -11.445 -9.383 1 79.88 32 ARG B O 1
ATOM 1599 N N . TYR B 1 33 ? 18.141 -12.578 -10.977 1 82.19 33 TYR B N 1
ATOM 1600 C CA . TYR B 1 33 ? 19.359 -11.812 -10.695 1 82.19 33 TYR B CA 1
ATOM 1601 C C . TYR B 1 33 ? 19.219 -10.375 -11.18 1 82.19 33 TYR B C 1
ATOM 1603 O O . TYR B 1 33 ? 19.719 -9.445 -10.547 1 82.19 33 TYR B O 1
ATOM 1611 N N . VAL B 1 34 ? 18.5 -10.281 -12.234 1 81.81 34 VAL B N 1
ATOM 1612 C CA . VAL B 1 34 ? 18.281 -8.945 -12.781 1 81.81 34 VAL B CA 1
ATOM 1613 C C . VAL B 1 34 ? 17.406 -8.141 -11.828 1 81.81 34 VAL B C 1
ATOM 1615 O O . VAL B 1 34 ? 17.688 -6.98 -11.531 1 81.81 34 VAL B O 1
ATOM 1618 N N . THR B 1 35 ? 16.406 -8.805 -11.375 1 83.12 35 THR B N 1
ATOM 1619 C CA . THR B 1 35 ? 15.508 -8.148 -10.438 1 83.12 35 THR B CA 1
ATOM 1620 C C . THR B 1 35 ? 16.234 -7.766 -9.156 1 83.12 35 THR B C 1
ATOM 1622 O O . THR B 1 35 ? 16.078 -6.652 -8.648 1 83.12 35 THR B O 1
ATOM 1625 N N . LEU B 1 36 ? 17.078 -8.664 -8.719 1 84.88 36 LEU B N 1
ATOM 1626 C CA . LEU B 1 36 ? 17.844 -8.398 -7.504 1 84.88 36 LEU B CA 1
ATOM 1627 C C . LEU B 1 36 ? 18.781 -7.211 -7.699 1 84.88 36 LEU B C 1
ATOM 1629 O O . LEU B 1 36 ? 18.906 -6.359 -6.816 1 84.88 36 LEU B O 1
ATOM 1633 N N . THR B 1 37 ? 19.375 -7.223 -8.812 1 85.5 37 THR B N 1
ATOM 1634 C CA . THR B 1 37 ? 20.312 -6.152 -9.117 1 85.5 37 THR B CA 1
ATOM 1635 C C . THR B 1 37 ? 19.609 -4.801 -9.164 1 85.5 37 THR B C 1
ATOM 1637 O O . THR B 1 37 ? 20.078 -3.828 -8.57 1 85.5 37 THR B O 1
ATOM 1640 N N . ILE B 1 38 ? 18.531 -4.785 -9.781 1 83.44 38 ILE B N 1
ATOM 1641 C CA . ILE B 1 38 ? 17.766 -3.545 -9.891 1 83.44 38 ILE B CA 1
ATOM 1642 C C . ILE B 1 38 ? 17.297 -3.104 -8.508 1 83.44 38 ILE B C 1
ATOM 1644 O O . ILE B 1 38 ? 17.391 -1.923 -8.164 1 83.44 38 ILE B O 1
ATOM 1648 N N . PHE B 1 39 ? 16.891 -4.094 -7.77 1 86.06 39 PHE B N 1
ATOM 1649 C CA . PHE B 1 39 ? 16.391 -3.799 -6.43 1 86.06 39 PHE B CA 1
ATOM 1650 C C . PHE B 1 39 ? 17.516 -3.273 -5.539 1 86.06 39 PHE B C 1
ATOM 1652 O O . PHE B 1 39 ? 17.344 -2.271 -4.844 1 86.06 39 PHE B O 1
ATOM 1659 N N . LEU B 1 40 ? 18.594 -3.902 -5.586 1 84 40 LEU B N 1
ATOM 1660 C CA . LEU B 1 40 ? 19.719 -3.508 -4.75 1 84 40 LEU B CA 1
ATOM 1661 C C . LEU B 1 40 ? 20.25 -2.137 -5.16 1 84 40 LEU B C 1
ATOM 1663 O O . LEU B 1 40 ? 20.625 -1.333 -4.305 1 84 40 LEU B O 1
ATOM 1667 N N . LEU B 1 41 ? 20.234 -1.938 -6.414 1 82.56 41 LEU B N 1
ATOM 1668 C CA . LEU B 1 41 ? 20.672 -0.639 -6.906 1 82.56 41 LEU B CA 1
ATOM 1669 C C . LEU B 1 41 ? 19.719 0.465 -6.461 1 82.56 41 LEU B C 1
ATOM 1671 O O . LEU B 1 41 ? 20.156 1.551 -6.074 1 82.56 41 LEU B O 1
ATOM 1675 N N . ALA B 1 42 ? 18.484 0.089 -6.555 1 78.56 42 ALA B N 1
ATOM 1676 C CA . ALA B 1 42 ? 17.484 1.057 -6.121 1 78.56 42 ALA B CA 1
ATOM 1677 C C . ALA B 1 42 ? 17.625 1.358 -4.633 1 78.56 42 ALA B C 1
ATOM 1679 O O . ALA B 1 42 ? 17.469 2.508 -4.211 1 78.56 42 ALA B O 1
ATOM 1680 N N . CYS B 1 43 ? 17.938 0.351 -3.867 1 77.12 43 CYS B N 1
ATOM 1681 C CA . CYS B 1 43 ? 18.109 0.521 -2.428 1 77.12 43 CYS B CA 1
ATOM 1682 C C . CYS B 1 43 ? 19.406 1.271 -2.115 1 77.12 43 CYS B C 1
ATOM 1684 O O . CYS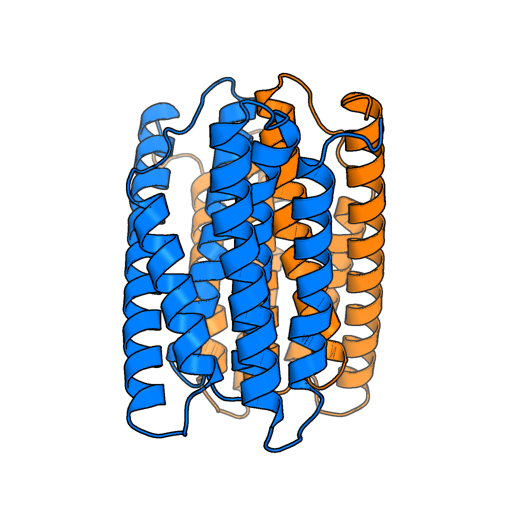 B 1 43 ? 19.438 2.105 -1.21 1 77.12 43 CYS B O 1
ATOM 1686 N N . ALA B 1 44 ? 20.438 0.915 -2.781 1 76.19 44 ALA B N 1
ATOM 1687 C CA . ALA B 1 44 ? 21.75 1.522 -2.568 1 76.19 44 ALA B CA 1
ATOM 1688 C C . ALA B 1 44 ? 21.734 3.006 -2.926 1 76.19 44 ALA B C 1
ATOM 1690 O O . ALA B 1 44 ? 22.375 3.818 -2.262 1 76.19 44 ALA B O 1
ATOM 1691 N N . THR B 1 45 ? 21.047 3.32 -3.975 1 72.81 45 THR B N 1
ATOM 1692 C CA . THR B 1 45 ? 20.953 4.723 -4.375 1 72.81 45 THR B CA 1
ATOM 1693 C C . THR B 1 45 ? 20.312 5.562 -3.277 1 72.81 45 THR B C 1
ATOM 1695 O O . THR B 1 45 ? 20.641 6.734 -3.109 1 72.81 45 THR B O 1
ATOM 1698 N N . ASP B 1 46 ? 19.438 4.855 -2.646 1 69.44 46 ASP B N 1
ATOM 1699 C CA . ASP B 1 46 ? 18.797 5.535 -1.521 1 69.44 46 ASP B CA 1
ATOM 1700 C C . ASP B 1 46 ? 19.812 5.812 -0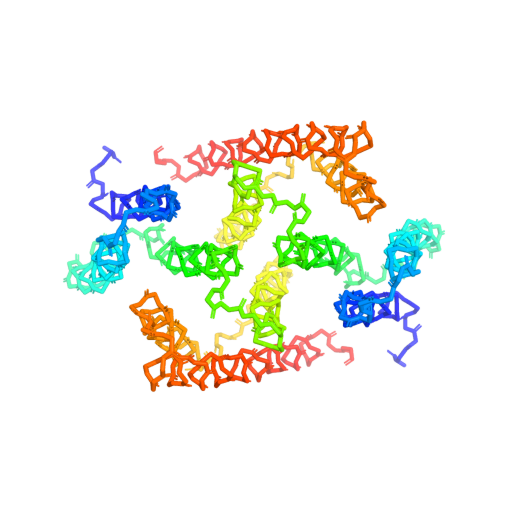.41 1 69.44 46 ASP B C 1
ATOM 1702 O O . ASP B 1 46 ? 19.828 6.906 0.163 1 69.44 46 ASP B O 1
ATOM 1706 N N . PHE B 1 47 ? 20.484 4.812 -0.138 1 66 47 PHE B N 1
ATOM 1707 C CA . PHE B 1 47 ? 21.469 4.93 0.928 1 66 47 PHE B CA 1
ATOM 1708 C C . PHE B 1 47 ? 22.547 5.957 0.566 1 66 47 PHE B C 1
ATOM 1710 O O . PHE B 1 47 ? 22.969 6.742 1.415 1 66 47 PHE B O 1
ATOM 1717 N N . LEU B 1 48 ? 22.828 5.965 -0.629 1 64.88 48 LEU B N 1
ATOM 1718 C CA . LEU B 1 48 ? 23.875 6.867 -1.074 1 64.88 48 LEU B CA 1
ATOM 1719 C C . LEU B 1 48 ? 23.375 8.305 -1.135 1 64.88 48 LEU B C 1
ATOM 1721 O O . LEU B 1 48 ? 24.078 9.234 -0.732 1 64.88 48 LEU B O 1
ATOM 1725 N N . ASP B 1 49 ? 22.219 8.383 -1.649 1 60.47 49 ASP B N 1
ATOM 1726 C CA . ASP B 1 49 ? 21.672 9.734 -1.793 1 60.47 49 ASP B CA 1
ATOM 1727 C C . ASP B 1 49 ? 21.391 10.359 -0.428 1 60.47 49 ASP B C 1
ATOM 1729 O O . ASP B 1 49 ? 21.594 11.562 -0.242 1 60.47 49 ASP B O 1
ATOM 1733 N N . GLY B 1 50 ? 20.781 9.562 0.446 1 58.09 50 GLY B N 1
ATOM 1734 C CA . GLY B 1 50 ? 20.641 10.078 1.796 1 58.09 50 GLY B CA 1
ATOM 1735 C C . GLY B 1 50 ? 21.969 10.516 2.412 1 58.09 50 GLY B C 1
ATOM 1736 O O . GLY B 1 50 ? 22.047 11.578 3.031 1 58.09 50 GLY B O 1
ATOM 1737 N N . TYR B 1 51 ? 22.891 9.625 2.111 1 57.38 51 TYR B N 1
ATOM 1738 C CA . TYR B 1 51 ? 24.203 9.93 2.658 1 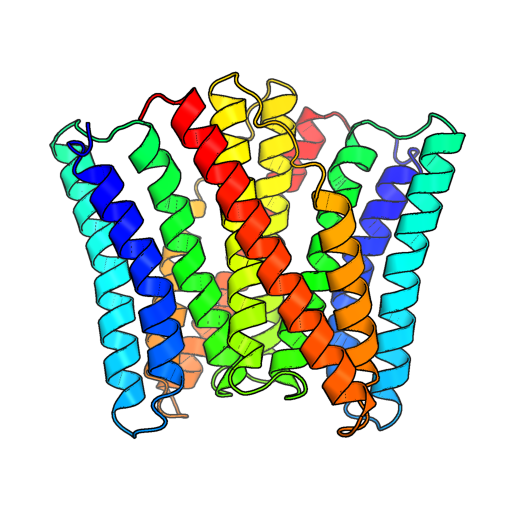57.38 51 TYR B CA 1
ATOM 1739 C C . TYR B 1 51 ? 24.781 11.203 2.047 1 57.38 51 TYR B C 1
ATOM 1741 O O . TYR B 1 51 ? 25.297 12.062 2.76 1 57.38 51 TYR B O 1
ATOM 1749 N N . LEU B 1 52 ? 24.609 11.273 0.782 1 56.34 52 LEU B N 1
ATOM 1750 C CA . LEU B 1 52 ? 25.172 12.422 0.078 1 56.34 52 LEU B CA 1
ATOM 1751 C C . LEU B 1 52 ? 24.406 13.695 0.408 1 56.34 52 LEU B C 1
ATOM 1753 O O . LEU B 1 52 ? 25 14.766 0.546 1 56.34 52 LEU B O 1
ATOM 1757 N N . ALA B 1 53 ? 23.141 13.586 0.404 1 57.44 53 ALA B N 1
ATOM 1758 C CA . ALA B 1 53 ? 22.312 14.742 0.715 1 57.44 53 ALA B CA 1
ATOM 1759 C C . ALA B 1 53 ? 22.609 15.266 2.119 1 57.44 53 ALA B C 1
ATOM 1761 O O . ALA B 1 53 ? 22.594 16.469 2.354 1 57.44 53 ALA B O 1
ATOM 1762 N N . ARG B 1 54 ? 22.812 14.312 3.068 1 57.41 54 ARG B N 1
ATOM 1763 C CA . ARG B 1 54 ? 23.156 14.695 4.434 1 57.41 54 ARG B CA 1
ATOM 1764 C C . ARG B 1 54 ? 24.516 15.383 4.477 1 57.41 54 ARG B C 1
ATOM 1766 O O . ARG B 1 54 ? 24.719 16.328 5.238 1 57.41 54 ARG B O 1
ATOM 1773 N N . MET B 1 55 ? 25.219 14.867 3.67 1 56.03 55 MET B N 1
ATOM 1774 C CA . MET B 1 55 ? 26.578 15.422 3.67 1 56.03 55 MET B CA 1
ATOM 1775 C C . MET B 1 55 ? 26.594 16.812 3.041 1 56.03 55 MET B C 1
ATOM 1777 O O . MET B 1 55 ? 27.312 17.688 3.498 1 56.03 55 MET B O 1
ATOM 1781 N N . TRP B 1 56 ? 25.812 16.891 2.02 1 54.12 56 TRP B N 1
ATOM 1782 C CA . TRP B 1 56 ? 25.875 18.172 1.325 1 54.12 56 TRP B CA 1
ATOM 1783 C C . TRP B 1 56 ? 24.781 19.109 1.819 1 54.12 56 TRP B C 1
ATOM 1785 O O . TRP B 1 56 ? 24.547 20.172 1.234 1 54.12 56 TRP B O 1
ATOM 1795 N N . ARG B 1 57 ? 24.328 18.906 2.91 1 52.84 57 ARG B N 1
ATOM 1796 C CA . ARG B 1 57 ? 23.297 19.766 3.502 1 52.84 57 ARG B CA 1
ATOM 1797 C C . ARG B 1 57 ? 22.266 20.188 2.463 1 52.84 57 ARG B C 1
ATOM 1799 O O . ARG B 1 57 ? 21.688 21.266 2.553 1 52.84 57 ARG B O 1
ATOM 1806 N N . ALA B 1 58 ? 22.391 19.562 1.318 1 52.75 58 ALA B N 1
ATOM 1807 C CA . ALA B 1 58 ? 21.609 20.062 0.184 1 52.75 58 ALA B CA 1
ATOM 1808 C C . ALA B 1 58 ? 20.297 19.312 0.045 1 52.75 58 ALA B C 1
ATOM 1810 O O . ALA B 1 58 ? 19.641 19.375 -0.998 1 52.75 58 ALA B O 1
ATOM 1811 N N . GLN B 1 59 ? 19.938 18.672 1.142 1 56.59 59 GLN B N 1
ATOM 1812 C CA . GLN B 1 59 ? 18.688 17.953 0.886 1 56.59 59 GLN B CA 1
ATOM 1813 C C . GLN B 1 59 ? 17.484 18.891 0.985 1 56.59 59 GLN B C 1
ATOM 1815 O O . GLN B 1 59 ? 17.344 19.625 1.972 1 56.59 59 GLN B O 1
ATOM 1820 N N . SER B 1 60 ? 16.922 19.172 -0.285 1 59.91 60 SER B N 1
ATOM 1821 C CA . SER B 1 60 ? 15.68 19.938 -0.22 1 59.91 60 SER B CA 1
ATOM 1822 C C . SER B 1 60 ? 14.664 19.25 0.696 1 59.91 60 SER B C 1
ATOM 1824 O O . SER B 1 60 ? 14.742 18.047 0.93 1 59.91 60 SER B O 1
ATOM 1826 N N . LYS B 1 61 ? 14.117 19.984 1.437 1 62.19 61 LYS B N 1
ATOM 1827 C CA . LYS B 1 61 ? 13.055 19.5 2.32 1 62.19 61 LYS B CA 1
ATOM 1828 C C . LYS B 1 61 ? 12.164 18.484 1.61 1 62.19 61 LYS B C 1
ATOM 1830 O O . LYS B 1 61 ? 11.766 17.484 2.197 1 62.19 61 LYS B O 1
ATOM 1835 N N . PHE B 1 62 ? 12.094 18.703 0.304 1 64.06 62 PHE B N 1
ATOM 1836 C CA . PHE B 1 62 ? 11.211 17.844 -0.479 1 64.06 62 PHE B CA 1
ATOM 1837 C C . PHE B 1 62 ? 11.844 16.484 -0.706 1 64.06 62 PHE B C 1
ATOM 1839 O O . PHE B 1 62 ? 11.164 15.461 -0.623 1 64.06 62 PHE B O 1
ATOM 1846 N N . GLY B 1 63 ? 13.078 16.531 -1.022 1 62.31 63 GLY B N 1
ATOM 1847 C CA . GLY B 1 63 ? 13.797 15.273 -1.215 1 62.31 63 GLY B CA 1
ATOM 1848 C C . GLY B 1 63 ? 13.828 14.406 0.03 1 62.31 63 GLY B C 1
ATOM 1849 O O . GLY B 1 63 ? 13.633 13.195 -0.047 1 62.31 63 GLY B O 1
ATOM 1850 N N . ARG B 1 64 ? 13.938 15.023 1.033 1 64.5 64 ARG B N 1
ATOM 1851 C CA . ARG B 1 64 ? 14.023 14.305 2.303 1 64.5 64 ARG B CA 1
ATOM 1852 C C . ARG B 1 64 ? 12.695 13.656 2.66 1 64.5 64 ARG B C 1
ATOM 1854 O O . ARG B 1 64 ? 12.664 12.57 3.244 1 64.5 64 ARG B O 1
ATOM 1861 N N . LEU B 1 65 ? 11.734 14.305 2.27 1 66.56 65 LEU B N 1
ATOM 1862 C CA . LEU B 1 65 ? 10.398 13.812 2.6 1 66.56 65 LEU B CA 1
ATOM 1863 C C . LEU B 1 65 ? 9.969 12.719 1.628 1 66.56 65 LEU B C 1
ATOM 1865 O O . LEU B 1 65 ? 9.273 11.773 2.016 1 66.56 65 LEU B O 1
ATOM 1869 N N . PHE B 1 66 ? 10.516 12.836 0.446 1 70.75 66 PHE B N 1
ATOM 1870 C CA . PHE B 1 66 ? 10.07 11.914 -0.589 1 70.75 66 PHE B CA 1
ATOM 1871 C C . PHE B 1 66 ? 10.922 10.648 -0.597 1 70.75 66 PHE B C 1
ATOM 1873 O O . PHE B 1 66 ? 10.5 9.609 -1.112 1 70.75 66 PHE B O 1
ATOM 1880 N N . ASP B 1 67 ? 12.023 10.844 0.068 1 72.94 67 ASP B N 1
ATOM 1881 C CA . ASP B 1 67 ? 12.953 9.719 0.062 1 72.94 67 ASP B CA 1
ATOM 1882 C C . ASP B 1 67 ? 12.352 8.5 0.758 1 72.94 67 ASP B C 1
ATOM 1884 O O . ASP B 1 67 ? 12.305 7.414 0.185 1 72.94 67 ASP B O 1
ATOM 1888 N N . PRO B 1 68 ? 11.82 8.672 1.891 1 73.31 68 PRO B N 1
ATOM 1889 C CA . PRO B 1 68 ? 11.227 7.527 2.58 1 73.31 68 PRO B CA 1
ATOM 1890 C C . PRO B 1 68 ? 10.031 6.945 1.833 1 73.31 68 PRO B C 1
ATOM 1892 O O . PRO B 1 68 ? 9.805 5.73 1.868 1 73.31 68 PRO B O 1
ATOM 1895 N N . VAL B 1 69 ? 9.367 7.711 1.172 1 78.5 69 VAL B N 1
ATOM 1896 C CA . VAL B 1 69 ? 8.195 7.266 0.421 1 78.5 69 VAL B CA 1
ATOM 1897 C C . VAL B 1 69 ? 8.633 6.406 -0.76 1 78.5 69 VAL B C 1
ATOM 1899 O O . VAL B 1 69 ? 8.039 5.359 -1.027 1 78.5 69 VAL B O 1
ATOM 1902 N N . ALA B 1 70 ? 9.648 6.891 -1.408 1 79.81 70 ALA B N 1
ATOM 1903 C CA . ALA B 1 70 ? 10.172 6.152 -2.553 1 79.81 70 ALA B CA 1
ATOM 1904 C C . ALA B 1 70 ? 10.664 4.77 -2.133 1 79.81 70 ALA B C 1
ATOM 1906 O O . ALA B 1 70 ? 10.445 3.785 -2.844 1 79.81 70 ALA B O 1
ATOM 1907 N N . ASP B 1 71 ? 11.289 4.812 -1 1 78.75 71 ASP B N 1
ATOM 1908 C CA . ASP B 1 71 ? 11.797 3.539 -0.49 1 78.75 71 ASP B CA 1
ATOM 1909 C C . ASP B 1 71 ? 10.648 2.572 -0.201 1 78.75 71 ASP B C 1
ATOM 1911 O O . ASP B 1 71 ? 10.719 1.395 -0.559 1 78.75 71 ASP B O 1
ATOM 1915 N N . LYS B 1 72 ? 9.625 3.035 0.238 1 83.31 72 LYS B N 1
ATOM 1916 C CA . LYS B 1 72 ? 8.469 2.205 0.558 1 83.31 72 LYS B CA 1
ATOM 1917 C C . LYS B 1 72 ? 7.801 1.683 -0.71 1 83.31 72 LYS B C 1
ATOM 1919 O O . LYS B 1 72 ? 7.344 0.538 -0.751 1 83.31 72 LYS B O 1
ATOM 1924 N N . LEU B 1 73 ? 7.836 2.461 -1.663 1 87.44 73 LEU B N 1
ATOM 1925 C CA . LEU B 1 73 ? 7.145 2.105 -2.896 1 87.44 73 LEU B CA 1
ATOM 1926 C C . LEU B 1 73 ? 7.832 0.934 -3.588 1 87.44 73 LEU B C 1
ATOM 1928 O O . LEU B 1 73 ? 7.168 0.013 -4.07 1 87.44 73 LEU B O 1
ATOM 1932 N N . ILE B 1 74 ? 9.094 1.024 -3.584 1 85.56 74 ILE B N 1
ATOM 1933 C CA . ILE B 1 74 ? 9.844 -0.028 -4.266 1 85.56 74 ILE B CA 1
ATOM 1934 C C . ILE B 1 74 ? 9.672 -1.349 -3.518 1 85.56 74 ILE B C 1
ATOM 1936 O O . ILE B 1 74 ? 9.484 -2.398 -4.137 1 85.56 74 ILE B O 1
ATOM 1940 N N . VAL B 1 75 ? 9.711 -1.281 -2.246 1 87.62 75 VAL B N 1
ATOM 1941 C CA . VAL B 1 75 ? 9.594 -2.479 -1.421 1 87.62 75 VAL B CA 1
ATOM 1942 C C . VAL B 1 75 ? 8.195 -3.068 -1.566 1 87.62 75 VAL B C 1
ATOM 1944 O O . VAL B 1 75 ? 8.039 -4.277 -1.764 1 87.62 75 VAL B O 1
ATOM 1947 N N . LEU B 1 76 ? 7.219 -2.266 -1.541 1 90.12 76 LEU B N 1
ATOM 1948 C CA . LEU B 1 76 ? 5.84 -2.729 -1.654 1 90.12 76 LEU B CA 1
ATOM 1949 C C . LEU B 1 76 ? 5.578 -3.328 -3.031 1 90.12 76 LEU B C 1
ATOM 1951 O O . LEU B 1 76 ? 4.91 -4.359 -3.148 1 90.12 76 LEU B O 1
ATOM 1955 N N . SER B 1 77 ? 6.094 -2.68 -3.99 1 91.25 77 SER B N 1
ATOM 1956 C CA . SER B 1 77 ? 5.945 -3.197 -5.348 1 91.25 77 SER B CA 1
ATOM 1957 C C . SER B 1 77 ? 6.613 -4.562 -5.492 1 91.25 77 SER B C 1
ATOM 1959 O O . SER B 1 77 ? 6.059 -5.465 -6.121 1 91.25 77 SER B O 1
ATOM 1961 N N . ALA B 1 78 ? 7.758 -4.637 -4.902 1 89.25 78 ALA B N 1
ATOM 1962 C CA . ALA B 1 78 ? 8.477 -5.906 -4.957 1 89.25 78 ALA B CA 1
ATOM 1963 C C . ALA B 1 78 ? 7.699 -7.008 -4.242 1 89.25 78 ALA B C 1
ATOM 1965 O O . ALA B 1 78 ? 7.645 -8.148 -4.715 1 89.25 78 ALA B O 1
ATOM 1966 N N . PHE B 1 79 ? 7.109 -6.645 -3.168 1 91.69 79 PHE B N 1
ATOM 1967 C CA . PHE B 1 79 ? 6.328 -7.617 -2.412 1 91.69 79 PHE B CA 1
ATOM 1968 C C . PHE B 1 79 ? 5.16 -8.133 -3.242 1 91.69 79 PHE B C 1
ATOM 1970 O O . PHE B 1 79 ? 4.906 -9.344 -3.279 1 91.69 79 PHE B O 1
ATOM 1977 N N . ILE B 1 80 ? 4.512 -7.297 -3.93 1 91.25 80 ILE B N 1
ATOM 1978 C CA . ILE B 1 80 ? 3.35 -7.676 -4.73 1 91.25 80 ILE B CA 1
ATOM 1979 C C . ILE B 1 80 ? 3.789 -8.57 -5.887 1 91.25 80 ILE B C 1
ATOM 1981 O O . ILE B 1 80 ? 3.143 -9.578 -6.18 1 91.25 80 ILE B O 1
ATOM 1985 N N . MET B 1 81 ? 4.887 -8.25 -6.48 1 89.69 81 MET B N 1
ATOM 1986 C CA . MET B 1 81 ? 5.387 -9.047 -7.602 1 89.69 81 MET B CA 1
ATOM 1987 C C . MET B 1 81 ? 5.855 -10.422 -7.129 1 89.69 81 MET B C 1
ATOM 1989 O O . MET B 1 81 ? 5.727 -11.406 -7.855 1 89.69 81 MET B O 1
ATOM 1993 N N . LEU B 1 82 ? 6.438 -10.461 -5.957 1 88.81 82 LEU B N 1
ATOM 1994 C CA . LEU B 1 82 ? 6.879 -11.734 -5.402 1 88.81 82 LEU B CA 1
ATOM 1995 C C . LEU B 1 82 ? 5.688 -12.648 -5.117 1 88.81 82 LEU B C 1
ATOM 1997 O O . LEU B 1 82 ? 5.801 -13.867 -5.203 1 88.81 82 LEU B O 1
ATOM 2001 N N . VAL B 1 83 ? 4.602 -12.055 -4.734 1 87.75 83 VAL B N 1
ATOM 2002 C CA . VAL B 1 83 ? 3.367 -12.812 -4.566 1 87.75 83 VAL B CA 1
ATOM 2003 C C . VAL B 1 83 ? 2.887 -13.328 -5.922 1 87.75 83 VAL B C 1
ATOM 2005 O O . VAL B 1 83 ? 2.465 -14.477 -6.039 1 87.75 83 VAL B O 1
ATOM 2008 N N . TYR B 1 84 ? 3.01 -12.531 -6.934 1 87.25 84 TYR B N 1
ATOM 2009 C CA . TYR B 1 84 ? 2.57 -12.867 -8.281 1 87.25 84 TYR B CA 1
ATOM 2010 C C . TYR B 1 84 ? 3.344 -14.062 -8.828 1 87.25 84 TYR B C 1
ATOM 2012 O O . TYR B 1 84 ? 2.756 -14.984 -9.398 1 87.25 84 TYR B O 1
ATOM 2020 N N . VAL B 1 85 ? 4.676 -14.07 -8.656 1 85.06 85 VAL B N 1
ATOM 2021 C CA . VAL B 1 85 ? 5.508 -15.109 -9.258 1 85.06 85 VAL B CA 1
ATOM 2022 C C . VAL B 1 85 ? 5.469 -16.375 -8.398 1 85.06 85 VAL B C 1
ATOM 2024 O O . VAL B 1 85 ? 6.035 -17.391 -8.766 1 85.06 85 VAL B O 1
ATOM 2027 N N . GLY B 1 86 ? 4.855 -16.25 -7.156 1 83.94 86 GLY B N 1
ATOM 2028 C CA . GLY B 1 86 ? 4.68 -17.422 -6.332 1 83.94 86 GLY B CA 1
ATOM 2029 C C . GLY B 1 86 ? 5.809 -17.641 -5.344 1 83.94 86 GLY B C 1
ATOM 2030 O O . GLY B 1 86 ? 5.961 -18.734 -4.797 1 83.94 86 GLY B O 1
ATOM 2031 N N . GLN B 1 87 ? 6.707 -16.672 -5.23 1 83.38 87 GLN B N 1
ATOM 2032 C CA . GLN B 1 87 ? 7.773 -16.781 -4.238 1 83.38 87 GLN B CA 1
ATOM 2033 C C . GLN B 1 87 ? 7.223 -16.609 -2.824 1 83.38 87 GLN B C 1
ATOM 2035 O O . GLN B 1 87 ? 7.77 -17.172 -1.87 1 83.38 87 GLN B O 1
ATOM 2040 N N . ILE B 1 88 ? 6.277 -15.758 -2.711 1 85.94 88 ILE B N 1
ATOM 2041 C CA . ILE B 1 88 ? 5.531 -15.609 -1.467 1 85.94 88 ILE B CA 1
ATOM 2042 C C . ILE B 1 88 ? 4.164 -16.266 -1.604 1 85.94 88 ILE B C 1
ATOM 2044 O O . ILE B 1 88 ? 3.318 -15.812 -2.377 1 85.94 88 ILE B O 1
ATOM 2048 N N . THR B 1 89 ? 4.066 -17.312 -0.92 1 85.19 89 THR B N 1
ATOM 2049 C CA . THR B 1 89 ? 2.816 -18.047 -1.055 1 85.19 89 THR B CA 1
ATOM 2050 C C . THR B 1 89 ? 2.287 -18.469 0.313 1 85.19 89 THR B C 1
ATOM 2052 O O . THR B 1 89 ? 2.965 -18.297 1.327 1 85.19 89 THR B O 1
ATOM 2055 N N . GLY B 1 90 ? 0.998 -18.875 0.319 1 86 90 GLY B N 1
ATOM 2056 C CA . GLY B 1 90 ? 0.407 -19.391 1.546 1 86 90 GLY B CA 1
ATOM 2057 C C . GLY B 1 90 ? 0.22 -18.328 2.607 1 86 90 GLY B C 1
ATOM 2058 O O . GLY B 1 90 ? -0.35 -17.266 2.336 1 86 90 GLY B O 1
ATOM 2059 N N . LEU B 1 91 ? 0.743 -18.609 3.773 1 87.69 91 LEU B N 1
ATOM 2060 C CA . LEU B 1 91 ? 0.548 -17.719 4.922 1 87.69 91 LEU B CA 1
ATOM 2061 C C . LEU B 1 91 ? 1.484 -16.516 4.848 1 87.69 91 LEU B C 1
ATOM 2063 O O . LEU B 1 91 ? 1.25 -15.508 5.508 1 87.69 91 LEU B O 1
ATOM 2067 N N . ASN B 1 92 ? 2.467 -16.656 4.008 1 90.06 92 ASN B N 1
ATOM 2068 C CA . ASN B 1 92 ? 3.428 -15.57 3.871 1 90.06 92 ASN B CA 1
ATOM 2069 C C . ASN B 1 92 ? 2.803 -14.352 3.199 1 90.06 92 ASN B C 1
ATOM 2071 O O . ASN B 1 92 ? 3.287 -13.227 3.363 1 90.06 92 ASN B O 1
ATOM 2075 N N . VAL B 1 93 ? 1.699 -14.617 2.461 1 90.81 93 VAL B N 1
ATOM 2076 C CA . VAL B 1 93 ? 1.021 -13.523 1.771 1 90.81 93 VAL B CA 1
ATOM 2077 C C . VAL B 1 93 ? 0.341 -12.609 2.789 1 90.81 93 VAL B C 1
ATOM 2079 O O . VAL B 1 93 ? 0.237 -11.398 2.576 1 90.81 93 VAL B O 1
ATOM 2082 N N . VAL B 1 94 ? -0.015 -13.188 3.896 1 90.94 94 VAL B N 1
ATOM 2083 C CA . VAL B 1 94 ? -0.654 -12.422 4.961 1 90.94 94 VAL B CA 1
ATOM 2084 C C . VAL B 1 94 ? 0.317 -11.375 5.496 1 90.94 94 VAL B C 1
ATOM 2086 O O . VAL B 1 94 ? -0.088 -10.258 5.832 1 90.94 94 VAL B O 1
ATOM 2089 N N . CYS B 1 95 ? 1.549 -11.734 5.496 1 91.88 95 CYS B N 1
ATOM 2090 C CA . CYS B 1 95 ? 2.574 -10.805 5.953 1 91.88 95 CYS B CA 1
ATOM 2091 C C . CYS B 1 95 ? 2.656 -9.594 5.039 1 91.88 95 CYS B C 1
ATOM 2093 O O . CYS B 1 95 ? 2.803 -8.461 5.508 1 91.88 95 CYS B O 1
ATOM 2095 N N . VAL B 1 96 ? 2.504 -9.844 3.773 1 91.94 96 VAL B N 1
ATOM 2096 C CA . VAL B 1 96 ? 2.559 -8.758 2.797 1 91.94 96 VAL B CA 1
ATOM 2097 C C . VAL B 1 96 ? 1.342 -7.852 2.961 1 91.94 96 VAL B C 1
ATOM 2099 O O . VAL B 1 96 ? 1.47 -6.625 2.963 1 91.94 96 VAL B O 1
ATOM 2102 N N . VAL B 1 97 ? 0.191 -8.445 3.186 1 92 97 VAL B N 1
ATOM 2103 C CA . VAL B 1 97 ? -1.046 -7.688 3.365 1 92 97 VAL B CA 1
ATOM 2104 C C . VAL B 1 97 ? -0.939 -6.812 4.609 1 92 97 VAL B C 1
ATOM 2106 O O . VAL B 1 97 ? -1.289 -5.629 4.574 1 92 97 VAL B O 1
ATOM 2109 N N . VAL B 1 98 ? -0.397 -7.375 5.609 1 90.69 98 VAL B N 1
ATOM 2110 C CA . VAL B 1 98 ? -0.266 -6.668 6.883 1 90.69 98 VAL B CA 1
ATOM 2111 C C . VAL B 1 98 ? 0.681 -5.484 6.723 1 90.69 98 VAL B C 1
ATOM 2113 O O . VAL B 1 98 ? 0.417 -4.395 7.238 1 90.69 98 VAL B O 1
ATOM 2116 N N . ILE B 1 99 ? 1.699 -5.68 6.02 1 90.12 99 ILE B N 1
ATOM 2117 C CA . ILE B 1 99 ? 2.703 -4.637 5.836 1 90.12 99 ILE B CA 1
ATOM 2118 C C . ILE B 1 99 ? 2.115 -3.494 5.008 1 90.12 99 ILE B C 1
ATOM 2120 O O . ILE B 1 99 ? 2.273 -2.322 5.359 1 90.12 99 ILE B O 1
ATOM 2124 N N . VAL B 1 100 ? 1.43 -3.867 3.945 1 89.44 100 VAL B N 1
ATOM 2125 C CA . VAL B 1 100 ? 0.817 -2.859 3.084 1 89.44 100 VAL B CA 1
ATOM 2126 C C . VAL B 1 100 ? -0.252 -2.096 3.863 1 89.44 100 VAL B C 1
ATOM 2128 O O . VAL B 1 100 ? -0.308 -0.866 3.809 1 89.44 100 VAL B O 1
ATOM 2131 N N . CYS B 1 101 ? -1.05 -2.779 4.609 1 88.44 101 CYS B N 1
ATOM 2132 C CA . CYS B 1 101 ? -2.102 -2.158 5.41 1 88.44 101 CYS B CA 1
ATOM 2133 C C . CYS B 1 101 ? -1.511 -1.207 6.441 1 88.44 101 CYS B C 1
ATOM 2135 O O . CYS B 1 101 ? -2.023 -0.105 6.641 1 88.44 101 CYS B O 1
ATOM 2137 N N . ARG B 1 102 ? -0.508 -1.698 7.016 1 88.19 102 ARG B N 1
ATOM 2138 C CA . ARG B 1 102 ? 0.147 -0.87 8.023 1 88.19 102 ARG B CA 1
ATOM 2139 C C . ARG B 1 102 ? 0.66 0.43 7.414 1 88.19 102 ARG B C 1
ATOM 2141 O O . ARG B 1 102 ? 0.514 1.501 8.008 1 88.19 102 ARG B O 1
ATOM 2148 N N . GLU B 1 103 ? 1.204 0.364 6.312 1 86.69 103 GLU B N 1
ATOM 2149 C CA . GLU B 1 103 ? 1.748 1.559 5.676 1 86.69 103 GLU B CA 1
ATOM 2150 C C . GLU B 1 103 ? 0.646 2.568 5.367 1 86.69 103 GLU B C 1
ATOM 2152 O O . GLU B 1 103 ? 0.818 3.77 5.59 1 86.69 103 GLU B O 1
ATOM 2157 N N . VAL B 1 104 ? -0.393 2.096 4.871 1 85 104 VAL B N 1
ATOM 2158 C CA . VAL B 1 104 ? -1.508 2.963 4.504 1 85 104 VAL B CA 1
ATOM 2159 C C . VAL B 1 104 ? -2.184 3.5 5.762 1 85 104 VAL B C 1
ATOM 2161 O O . VAL B 1 104 ? -2.508 4.688 5.84 1 85 104 VAL B O 1
ATOM 2164 N N . LEU B 1 105 ? -2.316 2.676 6.738 1 83.94 105 LEU B N 1
ATOM 2165 C CA . LEU B 1 105 ? -2.988 3.053 7.977 1 83.94 105 LEU B CA 1
ATOM 2166 C C . LEU B 1 105 ? -2.188 4.113 8.727 1 83.94 105 LEU B C 1
ATOM 2168 O O . LEU B 1 105 ? -2.744 5.121 9.164 1 83.94 105 LEU B O 1
ATOM 2172 N N . VAL B 1 106 ? -0.961 3.883 8.844 1 82.5 106 VAL B N 1
ATOM 2173 C CA . VAL B 1 106 ? -0.098 4.793 9.586 1 82.5 106 VAL B CA 1
ATOM 2174 C C . VAL B 1 106 ? 0.012 6.125 8.852 1 82.5 106 VAL B C 1
ATOM 2176 O O . VAL B 1 106 ? -0.006 7.191 9.469 1 82.5 106 VAL B O 1
ATOM 2179 N N . SER B 1 107 ? 0.192 6.055 7.527 1 80.12 107 SER B N 1
ATOM 2180 C CA . SER B 1 107 ? 0.243 7.281 6.742 1 80.12 107 SER B CA 1
ATOM 2181 C C . SER B 1 107 ? -1.049 8.078 6.879 1 80.12 107 SER B C 1
ATOM 2183 O O . SER B 1 107 ? -1.017 9.312 6.992 1 80.12 107 SER B O 1
ATOM 2185 N N . GLY B 1 108 ? -2.148 7.387 6.863 1 78.69 108 GLY B N 1
ATOM 2186 C CA . GLY B 1 108 ? -3.426 8.055 7.062 1 78.69 108 GLY B CA 1
ATOM 2187 C C . GL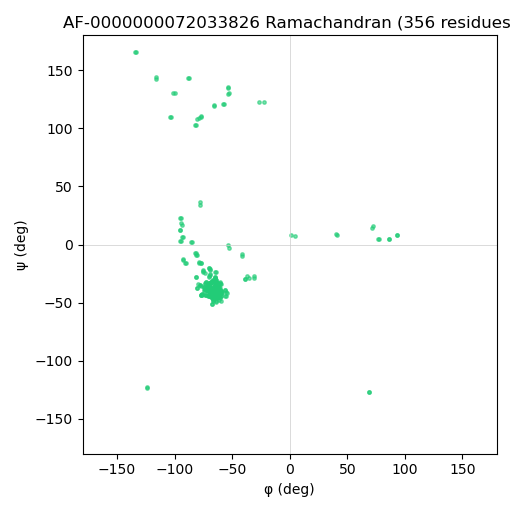Y B 1 108 ? -3.561 8.688 8.43 1 78.69 108 GLY B C 1
ATOM 2188 O O . GLY B 1 108 ? -4.043 9.812 8.555 1 78.69 108 GLY B O 1
ATOM 2189 N N . MET B 1 109 ? -3.143 7.969 9.445 1 79.56 109 MET B N 1
ATOM 2190 C CA . MET B 1 109 ? -3.184 8.5 10.805 1 79.56 109 MET B CA 1
ATOM 2191 C C . MET B 1 109 ? -2.305 9.734 10.938 1 79.56 109 MET B C 1
ATOM 2193 O O . MET B 1 109 ? -2.701 10.727 11.555 1 79.56 109 MET B O 1
ATOM 2197 N N . ARG B 1 110 ? -1.176 9.633 10.32 1 79.31 110 ARG B N 1
ATOM 2198 C CA . ARG B 1 110 ? -0.251 10.766 10.383 1 79.31 110 ARG B CA 1
ATOM 2199 C C . ARG B 1 110 ? -0.832 11.992 9.695 1 79.31 110 ARG B C 1
ATOM 2201 O O . ARG B 1 110 ? -0.663 13.117 10.164 1 79.31 110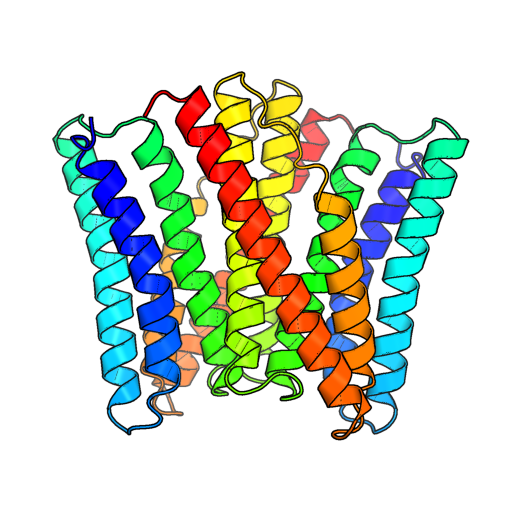 ARG B O 1
ATOM 2208 N N . GLU B 1 111 ? -1.362 11.727 8.602 1 73.56 111 GLU B N 1
ATOM 2209 C CA . GLU B 1 111 ? -2 12.812 7.871 1 73.56 111 GLU B CA 1
ATOM 2210 C C . GLU B 1 111 ? -3.07 13.492 8.719 1 73.56 111 GLU B C 1
ATOM 2212 O O . GLU B 1 111 ? -3.176 14.719 8.734 1 73.56 111 GLU B O 1
ATOM 2217 N N . PHE B 1 112 ? -3.775 12.75 9.438 1 73.56 112 PHE B N 1
ATOM 2218 C CA . PHE B 1 112 ? -4.867 13.258 10.258 1 73.56 112 PHE B CA 1
ATOM 2219 C C . PHE B 1 112 ? -4.328 14.047 11.445 1 73.56 112 PHE B C 1
ATOM 2221 O O . PHE B 1 112 ? -4.855 15.109 11.789 1 73.56 112 PHE B O 1
ATOM 2228 N N . PHE B 1 113 ? -3.332 13.602 11.961 1 74.75 113 PHE B N 1
ATOM 2229 C CA . PHE B 1 113 ? -2.793 14.258 13.141 1 74.75 113 PHE B CA 1
ATOM 2230 C C . PHE B 1 113 ? -2.096 15.562 12.766 1 74.75 113 PHE B C 1
ATOM 2232 O O . PHE B 1 113 ? -2.219 16.562 13.469 1 74.75 113 PHE B O 1
ATOM 2239 N N . VAL B 1 114 ? -1.507 15.484 11.703 1 73.12 114 VAL B N 1
ATOM 2240 C CA . VAL B 1 114 ? -0.843 16.703 11.258 1 73.12 114 VAL B CA 1
ATOM 2241 C C . VAL B 1 114 ? -1.887 17.766 10.906 1 73.12 114 VAL B C 1
ATOM 2243 O O . VAL B 1 114 ? -1.707 18.938 11.203 1 73.12 114 VAL B O 1
ATOM 2246 N N . ALA B 1 115 ? -2.98 17.25 10.305 1 70.06 115 ALA B N 1
ATOM 2247 C CA . ALA B 1 115 ? -4.07 18.156 9.961 1 70.06 115 ALA B CA 1
ATOM 2248 C C . ALA B 1 115 ? -4.707 18.75 11.219 1 70.06 115 ALA B C 1
ATOM 2250 O O . ALA B 1 115 ? -5.199 19.875 11.203 1 70.06 115 ALA B O 1
ATOM 2251 N N . ALA B 1 116 ? -4.613 17.953 12.258 1 72.38 116 ALA B N 1
ATOM 2252 C CA . ALA B 1 116 ? -5.18 18.406 13.531 1 72.38 116 ALA B CA 1
ATOM 2253 C C . ALA B 1 116 ? -4.184 19.266 14.297 1 72.38 116 ALA B C 1
ATOM 2255 O O . ALA B 1 116 ? -4.496 19.766 15.383 1 72.38 116 ALA B O 1
ATOM 2256 N N . GLY B 1 117 ? -3.072 19.453 13.641 1 72.56 117 GLY B N 1
ATOM 2257 C CA . GLY B 1 117 ? -2.092 20.328 14.266 1 72.56 117 GLY B CA 1
ATOM 2258 C C . GLY B 1 117 ? -1.177 19.609 15.234 1 72.56 117 GLY B C 1
ATOM 2259 O O . GLY B 1 117 ? -0.503 20.25 16.047 1 72.56 117 GLY B O 1
ATOM 2260 N N . THR B 1 118 ? -1.388 18.281 15.234 1 73.81 118 THR B N 1
ATOM 2261 C CA . THR B 1 118 ? -0.534 17.5 16.125 1 73.81 118 THR B CA 1
ATOM 2262 C C . THR B 1 118 ? 0.343 16.547 15.312 1 73.81 118 THR B C 1
ATOM 2264 O O . THR B 1 118 ? 0.072 16.281 14.141 1 73.81 118 THR B O 1
ATOM 2267 N N . SER B 1 119 ? 1.576 16.391 15.773 1 70 119 SER B N 1
ATOM 2268 C CA . SER B 1 119 ? 2.449 15.438 15.086 1 70 119 SER B CA 1
ATOM 2269 C C . SER B 1 119 ? 2.504 14.102 15.82 1 70 119 SER B C 1
ATOM 2271 O O . SER B 1 119 ? 2.398 14.062 17.047 1 70 119 SER B O 1
ATOM 2273 N N . LEU B 1 120 ? 2.293 13.062 15.062 1 68.31 120 LEU B N 1
ATOM 2274 C CA . LEU B 1 120 ? 2.521 11.734 15.617 1 68.31 120 LEU B CA 1
ATOM 2275 C C . LEU B 1 120 ? 4.012 11.414 15.672 1 68.31 120 LEU B C 1
ATOM 2277 O O . LEU B 1 120 ? 4.707 11.492 14.656 1 68.31 120 LEU B O 1
ATOM 2281 N N . PRO B 1 121 ? 4.602 11.344 16.906 1 61.69 121 PRO B N 1
ATOM 2282 C CA . PRO B 1 121 ? 6.039 11.07 16.984 1 61.69 121 PRO B CA 1
ATOM 2283 C C . PRO B 1 121 ? 6.438 9.805 16.219 1 61.69 121 PRO B C 1
ATOM 2285 O O . PRO B 1 121 ? 5.652 8.859 16.125 1 61.69 121 PRO B O 1
ATOM 2288 N N . VAL B 1 122 ? 7.453 9.891 15.359 1 61.28 122 VAL B N 1
ATOM 2289 C CA . VAL B 1 122 ? 8 8.75 14.625 1 61.28 122 VAL B CA 1
ATOM 2290 C C . VAL B 1 122 ? 8.453 7.672 15.602 1 61.28 122 VAL B C 1
ATOM 2292 O O . VAL B 1 122 ? 8.883 7.977 16.719 1 61.28 122 VAL B O 1
ATOM 2295 N N . SER B 1 123 ? 7.879 6.414 15.508 1 60.91 123 SER B N 1
ATOM 2296 C CA . SER B 1 123 ? 8.383 5.332 16.359 1 60.91 123 SER B CA 1
ATOM 2297 C C . SER B 1 123 ? 9.82 4.973 15.992 1 60.91 123 SER B C 1
ATOM 2299 O O . SER B 1 123 ? 10.227 5.117 14.844 1 60.91 123 SER B O 1
ATOM 2301 N N . GLY B 1 124 ? 10.789 5.082 16.859 1 61.19 124 GLY B N 1
ATOM 2302 C CA . GLY B 1 124 ? 12.188 4.723 16.672 1 61.19 124 GLY B CA 1
ATOM 2303 C C . GLY B 1 124 ? 12.375 3.418 15.93 1 61.19 124 GLY B C 1
ATOM 2304 O O . GLY B 1 124 ? 13.484 3.104 15.484 1 61.19 124 GLY B O 1
ATOM 2305 N N . MET B 1 125 ? 11.312 2.752 15.727 1 64.56 125 MET B N 1
ATOM 2306 C CA . MET B 1 125 ? 11.453 1.423 15.141 1 64.56 125 MET B CA 1
ATOM 2307 C C . MET B 1 125 ? 11.312 1.481 13.625 1 64.56 125 MET B C 1
ATOM 2309 O O . MET B 1 125 ? 11.375 0.451 12.953 1 64.56 125 MET B O 1
ATOM 2313 N N . GLY B 1 126 ? 11.227 2.674 13.109 1 68 126 GLY B N 1
ATOM 2314 C CA . GLY B 1 126 ? 11.016 2.84 11.688 1 68 126 GLY B CA 1
ATOM 2315 C C . GLY B 1 126 ? 12.188 2.361 10.844 1 68 126 GLY B C 1
ATOM 2316 O O . GLY B 1 126 ? 12 1.668 9.844 1 68 126 GLY B O 1
ATOM 2317 N N . LYS B 1 127 ? 13.352 2.477 11.406 1 71 127 LYS B N 1
ATOM 2318 C CA . LYS B 1 127 ? 14.547 2.1 10.656 1 71 127 LYS B CA 1
ATOM 2319 C C . LYS B 1 127 ? 14.695 0.583 10.594 1 71 127 LYS B C 1
ATOM 2321 O O . LYS B 1 127 ? 15.008 0.03 9.531 1 71 127 LYS B O 1
ATOM 2326 N N . LEU B 1 128 ? 14.438 0.026 11.695 1 77.75 128 LEU B N 1
ATOM 2327 C CA . LEU B 1 128 ? 14.594 -1.424 11.758 1 77.75 128 LEU B CA 1
ATOM 2328 C C . LEU B 1 128 ? 13.594 -2.117 10.844 1 77.75 128 LEU B C 1
ATOM 2330 O O . LEU B 1 128 ? 13.938 -3.084 10.156 1 77.75 128 LEU B O 1
ATOM 2334 N N . LYS B 1 129 ? 12.516 -1.599 10.789 1 79.94 129 LYS B N 1
ATOM 2335 C CA . LYS B 1 129 ? 11.484 -2.203 9.938 1 79.94 129 LYS B CA 1
ATOM 2336 C C . LYS B 1 129 ? 11.875 -2.119 8.469 1 79.94 129 LYS B C 1
ATOM 2338 O O . LYS B 1 129 ? 11.711 -3.088 7.719 1 79.94 129 LYS B O 1
ATOM 2343 N N . THR B 1 130 ? 12.375 -1.001 8.141 1 76.88 130 THR B N 1
ATOM 2344 C CA . THR B 1 130 ? 12.727 -0.777 6.742 1 76.88 130 THR B CA 1
ATOM 2345 C C . THR B 1 130 ? 13.875 -1.687 6.32 1 76.88 130 THR B C 1
ATOM 2347 O O . THR B 1 130 ? 13.828 -2.312 5.258 1 76.88 130 THR B O 1
ATOM 2350 N N . VAL B 1 131 ? 14.773 -1.843 7.211 1 81.12 131 VAL B N 1
ATOM 2351 C CA . VAL B 1 131 ? 15.93 -2.676 6.914 1 81.12 131 VAL B CA 1
ATOM 2352 C C . VAL B 1 131 ? 15.5 -4.137 6.797 1 81.12 131 VAL B C 1
ATOM 2354 O O . VAL B 1 131 ? 15.945 -4.852 5.895 1 81.12 131 VAL B O 1
ATOM 2357 N N . MET B 1 132 ? 14.688 -4.523 7.633 1 86.12 132 MET B N 1
ATOM 2358 C CA . MET B 1 132 ? 14.219 -5.906 7.609 1 86.12 132 MET B CA 1
ATOM 2359 C C . MET B 1 132 ? 13.398 -6.184 6.352 1 86.12 132 MET B C 1
ATOM 2361 O O . MET B 1 132 ? 13.547 -7.234 5.727 1 86.12 132 MET B O 1
ATOM 2365 N N . GLN B 1 133 ? 12.625 -5.258 6.055 1 87.44 133 GLN B N 1
ATOM 2366 C CA . GLN B 1 133 ? 11.789 -5.422 4.871 1 87.44 133 GLN B CA 1
ATOM 2367 C C . GLN B 1 133 ? 12.633 -5.465 3.6 1 87.44 133 GLN B C 1
ATOM 2369 O O . GLN B 1 133 ? 12.391 -6.285 2.713 1 87.44 133 GLN B O 1
ATOM 2374 N N . MET B 1 134 ? 13.602 -4.633 3.564 1 86.81 134 MET B N 1
ATOM 2375 C CA . MET B 1 134 ? 14.461 -4.594 2.389 1 86.81 134 MET B CA 1
ATOM 2376 C C . MET B 1 134 ? 15.289 -5.871 2.277 1 86.81 134 MET B C 1
ATOM 2378 O O . MET B 1 134 ? 15.461 -6.41 1.183 1 86.81 134 MET B O 1
ATOM 2382 N N . THR B 1 135 ? 15.75 -6.266 3.373 1 88.38 135 THR B N 1
ATOM 2383 C CA . THR B 1 135 ? 16.531 -7.496 3.385 1 88.38 135 THR B CA 1
ATOM 2384 C C . THR B 1 135 ? 15.664 -8.695 3.018 1 88.38 135 THR B C 1
ATOM 2386 O O . THR B 1 135 ? 16.062 -9.539 2.221 1 88.38 135 THR B O 1
ATOM 2389 N N . ALA B 1 136 ? 14.523 -8.75 3.619 1 89.38 136 ALA B N 1
ATOM 2390 C CA . ALA B 1 136 ? 13.602 -9.836 3.299 1 89.38 136 ALA B CA 1
ATOM 2391 C C . ALA B 1 136 ? 13.289 -9.867 1.805 1 89.38 136 ALA B C 1
ATOM 2393 O O . ALA B 1 136 ? 13.289 -10.93 1.188 1 89.38 136 ALA B O 1
ATOM 2394 N N . THR B 1 137 ? 13.039 -8.719 1.287 1 89.19 137 THR B N 1
ATOM 2395 C CA . THR B 1 137 ? 12.734 -8.609 -0.134 1 89.19 137 THR B CA 1
ATOM 2396 C C . THR B 1 137 ? 13.891 -9.133 -0.981 1 89.19 137 THR B C 1
ATOM 2398 O O . THR B 1 137 ? 13.688 -9.938 -1.892 1 89.19 137 THR B O 1
ATOM 2401 N N . GLY B 1 138 ? 15.086 -8.688 -0.674 1 87.06 138 GLY B N 1
ATOM 2402 C CA . GLY B 1 138 ? 16.25 -9.117 -1.427 1 87.06 138 GLY B CA 1
ATOM 2403 C C . GLY B 1 138 ? 16.469 -10.617 -1.382 1 87.06 138 GLY B C 1
ATOM 2404 O O . GLY B 1 138 ? 16.734 -11.242 -2.41 1 87.06 138 GLY B O 1
ATOM 2405 N N . VAL B 1 139 ? 16.344 -11.188 -0.251 1 88.94 139 VAL B N 1
ATOM 2406 C CA . VAL B 1 139 ? 16.562 -12.625 -0.064 1 88.94 139 VAL B CA 1
ATOM 2407 C C . VAL B 1 139 ? 15.469 -13.406 -0.787 1 88.94 139 VAL B C 1
ATOM 2409 O O . VAL B 1 139 ? 15.75 -14.438 -1.411 1 88.94 139 VAL B O 1
ATOM 2412 N N . LEU B 1 140 ? 14.289 -12.953 -0.764 1 88.31 140 LEU B N 1
ATOM 2413 C CA . LEU B 1 140 ? 13.172 -13.656 -1.379 1 88.31 140 LEU B CA 1
ATOM 2414 C C . LEU B 1 140 ? 13.25 -13.578 -2.9 1 88.31 140 LEU B C 1
ATOM 2416 O O . LEU B 1 140 ? 12.797 -14.492 -3.598 1 88.31 140 LEU B O 1
ATOM 2420 N N . VAL B 1 141 ? 13.773 -12.508 -3.369 1 85.38 141 VAL B N 1
ATOM 2421 C CA . VAL B 1 141 ? 13.914 -12.352 -4.812 1 85.38 141 VAL B CA 1
ATOM 2422 C C . VAL B 1 141 ? 14.906 -13.375 -5.355 1 85.38 141 VAL B C 1
ATOM 2424 O O . VAL B 1 141 ? 14.68 -13.969 -6.414 1 85.38 141 VAL B O 1
ATOM 2427 N N . VAL B 1 142 ? 16 -13.57 -4.66 1 81.56 142 VAL B N 1
ATOM 2428 C CA . VAL B 1 142 ? 17.016 -14.508 -5.102 1 81.56 142 VAL B CA 1
ATOM 2429 C C . VAL B 1 142 ? 16.531 -15.938 -4.895 1 81.56 142 VAL B C 1
ATOM 2431 O O . VAL B 1 142 ? 16.812 -16.828 -5.707 1 81.56 142 VAL B O 1
ATOM 2434 N N . GLY B 1 143 ? 15.484 -16.078 -3.814 1 77.31 143 GLY B N 1
ATOM 2435 C CA . GLY B 1 143 ? 14.992 -17.359 -3.336 1 77.31 143 GLY B CA 1
ATOM 2436 C C . GLY B 1 143 ? 15.18 -18.484 -4.332 1 77.31 143 GLY B C 1
ATOM 2437 O O . GLY B 1 143 ? 15.008 -18.281 -5.539 1 77.31 143 GLY B O 1
ATOM 2438 N N . ASP B 1 144 ? 15.883 -19.562 -3.967 1 71 144 ASP B N 1
ATOM 2439 C CA . ASP B 1 144 ? 16.172 -20.766 -4.762 1 71 144 ASP B CA 1
ATOM 2440 C C . ASP B 1 144 ? 15.164 -21.875 -4.48 1 71 144 ASP B C 1
ATOM 2442 O O . ASP B 1 144 ? 15.297 -22.984 -4.992 1 71 144 ASP B O 1
ATOM 2446 N N . GLY B 1 145 ? 14.094 -21.5 -3.812 1 70.94 145 GLY B N 1
ATOM 2447 C CA . GLY B 1 145 ? 13.102 -22.516 -3.457 1 70.94 145 GLY B CA 1
ATOM 2448 C C . GLY B 1 145 ? 13.523 -23.375 -2.283 1 70.94 145 GLY B C 1
ATOM 2449 O O . GLY B 1 145 ? 12.789 -24.266 -1.868 1 70.94 145 GLY B O 1
ATOM 2450 N N . GLY B 1 146 ? 14.695 -23.062 -1.629 1 82.81 146 GLY B N 1
ATOM 2451 C CA . GLY B 1 146 ? 15.227 -23.875 -0.541 1 82.81 146 GLY B CA 1
ATOM 2452 C C . GLY B 1 146 ? 15.453 -23.078 0.732 1 82.81 146 GLY B C 1
ATOM 2453 O O . GLY B 1 146 ? 14.531 -22.453 1.252 1 82.81 146 GLY B O 1
ATOM 2454 N N . VAL B 1 147 ? 16.688 -23.156 1.146 1 83.94 147 VAL B N 1
ATOM 2455 C CA . VAL B 1 147 ? 17.062 -22.547 2.424 1 83.94 147 VAL B CA 1
ATOM 2456 C C . VAL B 1 147 ? 16.969 -21.031 2.328 1 83.94 147 VAL B C 1
ATOM 2458 O O . VAL B 1 147 ? 16.5 -20.375 3.26 1 83.94 147 VAL B O 1
ATOM 2461 N N . VAL B 1 148 ? 17.344 -20.547 1.229 1 83.69 148 VAL B N 1
ATOM 2462 C CA . VAL B 1 148 ? 17.344 -19.094 1.031 1 83.69 148 VAL B CA 1
ATOM 2463 C C . VAL B 1 148 ? 15.914 -18.578 1.073 1 83.69 148 VAL B C 1
ATOM 2465 O O . VAL B 1 148 ? 15.648 -17.516 1.667 1 83.69 148 VAL B O 1
ATOM 2468 N N . THR B 1 149 ? 15.047 -19.328 0.524 1 86.62 149 THR B N 1
ATOM 2469 C CA . THR B 1 149 ? 13.633 -18.938 0.53 1 86.62 149 THR B CA 1
ATOM 2470 C C . THR B 1 149 ? 13.062 -19 1.943 1 86.62 149 THR B C 1
ATOM 2472 O O . THR B 1 149 ? 12.289 -18.125 2.342 1 86.62 149 THR B O 1
ATOM 2475 N N . ARG B 1 150 ? 13.602 -19.953 2.717 1 88.31 150 ARG B N 1
ATOM 2476 C CA . ARG B 1 150 ? 13.125 -20.078 4.086 1 88.31 150 ARG B CA 1
ATOM 2477 C C . ARG B 1 150 ? 13.602 -18.922 4.953 1 88.31 150 ARG B C 1
ATOM 2479 O O . ARG B 1 150 ? 12.859 -18.422 5.801 1 88.31 150 ARG B O 1
ATOM 2486 N N . ILE B 1 151 ? 14.781 -18.562 4.656 1 88.06 151 ILE B N 1
ATOM 2487 C CA . ILE B 1 151 ? 15.344 -17.422 5.375 1 88.06 151 ILE B CA 1
ATOM 2488 C C . ILE B 1 151 ? 14.555 -16.156 5.027 1 88.06 151 ILE B C 1
ATOM 2490 O O . ILE B 1 151 ? 14.234 -15.359 5.906 1 88.06 151 ILE B O 1
ATOM 2494 N N . GLY B 1 152 ? 14.281 -15.992 3.762 1 88.94 152 GLY B N 1
ATOM 2495 C CA . GLY B 1 152 ? 13.492 -14.844 3.328 1 88.94 152 GLY B CA 1
ATOM 2496 C C . GLY B 1 152 ? 12.109 -14.805 3.941 1 88.94 152 GLY B C 1
ATOM 2497 O O . GLY B 1 152 ? 11.609 -13.734 4.301 1 88.94 152 GLY B O 1
ATOM 2498 N N . GLU B 1 153 ? 11.586 -15.969 4.137 1 90.94 153 GLU B N 1
ATOM 2499 C CA . GLU B 1 153 ? 10.258 -16.062 4.746 1 90.94 153 GLU B CA 1
ATOM 2500 C C . GLU B 1 153 ? 10.305 -15.672 6.219 1 90.94 153 GLU B C 1
ATOM 2502 O O . GLU B 1 153 ? 9.406 -14.984 6.715 1 90.94 153 GLU B O 1
ATOM 2507 N N . LEU B 1 154 ? 11.32 -16.109 6.82 1 90.69 154 LEU B N 1
ATOM 2508 C CA . LEU B 1 154 ? 11.477 -15.766 8.227 1 90.69 154 LEU B CA 1
ATOM 2509 C C . LEU B 1 154 ? 11.648 -14.266 8.406 1 90.69 154 LEU B C 1
ATOM 2511 O O . LEU B 1 154 ? 11.039 -13.672 9.297 1 90.69 154 LEU B O 1
ATOM 2515 N N . LEU B 1 155 ? 12.445 -13.766 7.57 1 90.94 155 LEU B N 1
ATOM 2516 C CA . LEU B 1 155 ? 12.672 -12.32 7.621 1 90.94 155 LEU B CA 1
ATOM 2517 C C . LEU B 1 155 ? 11.375 -11.562 7.344 1 90.94 155 LEU B C 1
ATOM 2519 O O . LEU B 1 155 ? 11.125 -10.516 7.941 1 90.94 155 LEU B O 1
ATOM 2523 N N . LEU B 1 156 ? 10.609 -12.062 6.453 1 91.44 156 LEU B N 1
ATOM 2524 C CA . LEU B 1 156 ? 9.32 -11.453 6.137 1 91.44 156 LEU B CA 1
ATOM 2525 C C . LEU B 1 156 ? 8.398 -11.461 7.355 1 91.44 156 LEU B C 1
ATOM 2527 O O . LEU B 1 156 ? 7.742 -10.461 7.648 1 91.44 156 LEU B O 1
ATOM 2531 N N . TRP B 1 157 ? 8.453 -12.523 8.094 1 92.62 157 TRP B N 1
ATOM 2532 C CA . TRP B 1 157 ? 7.633 -12.648 9.297 1 92.62 157 TRP B CA 1
ATOM 2533 C C . TRP B 1 157 ? 8.086 -11.664 10.367 1 92.62 157 TRP B C 1
ATOM 2535 O O . TRP B 1 157 ? 7.266 -11.062 11.062 1 92.62 157 TRP B O 1
ATOM 2545 N N . ILE B 1 158 ? 9.305 -11.57 10.43 1 91.06 158 ILE B N 1
ATOM 2546 C CA . ILE B 1 158 ? 9.859 -10.617 11.391 1 91.06 158 ILE B CA 1
ATOM 2547 C C . ILE B 1 158 ? 9.469 -9.195 10.992 1 91.06 158 ILE B C 1
ATOM 2549 O O . ILE B 1 158 ? 9.062 -8.398 11.844 1 91.06 158 ILE B O 1
ATOM 2553 N N . ALA B 1 159 ? 9.617 -8.93 9.734 1 89.56 159 ALA B N 1
ATOM 2554 C CA . ALA B 1 159 ? 9.25 -7.609 9.234 1 89.56 159 ALA B CA 1
ATOM 2555 C C . ALA B 1 159 ? 7.773 -7.316 9.484 1 89.56 159 ALA B C 1
ATOM 2557 O O . ALA B 1 159 ? 7.41 -6.203 9.867 1 89.56 159 ALA B O 1
ATOM 2558 N N . ALA B 1 160 ? 6.977 -8.305 9.289 1 91.38 160 ALA B N 1
ATOM 2559 C CA . ALA B 1 160 ? 5.543 -8.148 9.523 1 91.38 160 ALA B CA 1
ATOM 2560 C C . ALA B 1 160 ? 5.25 -7.918 11.008 1 91.38 160 ALA B C 1
ATOM 2562 O O . ALA B 1 160 ? 4.422 -7.074 11.352 1 91.38 160 ALA B O 1
ATOM 2563 N N . ALA B 1 161 ? 5.949 -8.656 11.812 1 91.06 161 ALA B N 1
ATOM 2564 C CA . ALA B 1 161 ? 5.777 -8.5 13.258 1 91.06 161 ALA B CA 1
ATOM 2565 C C . ALA B 1 161 ? 6.176 -7.098 13.711 1 91.06 161 ALA B C 1
ATOM 2567 O O . ALA B 1 161 ? 5.477 -6.477 14.516 1 91.06 161 ALA B O 1
ATOM 2568 N N . LEU B 1 162 ? 7.262 -6.668 13.203 1 87.38 162 LEU B N 1
ATOM 2569 C CA . LEU B 1 162 ? 7.727 -5.324 13.523 1 87.38 162 LEU B CA 1
ATOM 2570 C C . LEU B 1 162 ? 6.742 -4.273 13.023 1 87.38 162 LEU B C 1
ATOM 2572 O O . LEU B 1 162 ? 6.52 -3.256 13.688 1 87.38 162 LEU B O 1
ATOM 2576 N N . SER B 1 163 ? 6.195 -4.504 11.859 1 85.94 163 SER B N 1
ATOM 2577 C CA . SER B 1 163 ? 5.215 -3.586 11.297 1 85.94 163 SER B CA 1
ATOM 2578 C C . SER B 1 163 ? 3.955 -3.525 12.148 1 85.94 163 SER B C 1
ATOM 2580 O O . SER B 1 163 ? 3.422 -2.441 12.406 1 85.94 163 SER B O 1
ATOM 2582 N N . VAL B 1 164 ? 3.531 -4.66 12.617 1 86.69 164 VAL B N 1
ATOM 2583 C CA . VAL B 1 164 ? 2.348 -4.711 13.469 1 86.69 164 VAL B CA 1
ATOM 2584 C C . VAL B 1 164 ? 2.633 -4.012 14.789 1 86.69 164 VAL B C 1
ATOM 2586 O O . VAL B 1 164 ? 1.789 -3.277 15.305 1 86.69 164 VAL B O 1
ATOM 2589 N N . TYR B 1 165 ? 3.795 -4.324 15.234 1 86.06 165 TYR B N 1
ATOM 2590 C CA . TYR B 1 165 ? 4.195 -3.693 16.484 1 86.06 165 TYR B CA 1
ATOM 2591 C C . TYR B 1 165 ? 4.227 -2.176 16.344 1 86.06 165 TYR B C 1
ATOM 2593 O O . TYR B 1 165 ? 3.746 -1.454 17.219 1 86.06 165 TYR B O 1
ATOM 2601 N N . SER B 1 166 ? 4.789 -1.659 15.32 1 83.69 166 SER B N 1
ATOM 2602 C CA . SER B 1 166 ? 4.828 -0.221 15.078 1 83.69 166 SER B CA 1
ATOM 2603 C C . SER B 1 166 ? 3.426 0.353 14.914 1 83.69 166 SER B C 1
ATOM 2605 O O . SER B 1 166 ? 3.146 1.459 15.383 1 83.69 166 SER B O 1
ATOM 2607 N N . MET B 1 167 ? 2.627 -0.403 14.234 1 82 167 MET B N 1
ATOM 2608 C CA . MET B 1 167 ? 1.241 0.027 14.07 1 82 167 MET B CA 1
ATOM 2609 C C . MET B 1 167 ? 0.551 0.162 15.422 1 82 167 MET B C 1
ATOM 2611 O O . MET B 1 167 ? -0.209 1.106 15.641 1 82 167 MET B O 1
ATOM 2615 N N . TYR B 1 168 ? 0.823 -0.786 16.219 1 83.19 168 TYR B N 1
ATOM 2616 C CA . TYR B 1 168 ? 0.258 -0.756 17.562 1 83.19 168 TYR B CA 1
ATOM 2617 C C . TYR B 1 168 ? 0.73 0.475 18.328 1 83.19 168 TYR B C 1
ATOM 2619 O O . TYR B 1 168 ? -0.068 1.153 18.984 1 83.19 168 TYR B O 1
ATOM 2627 N N . LEU B 1 169 ? 1.934 0.822 18.281 1 81.81 169 LEU B N 1
ATOM 2628 C CA . LEU B 1 169 ? 2.492 1.973 18.984 1 81.81 169 LEU B CA 1
ATOM 2629 C C . LEU B 1 169 ? 1.89 3.273 18.469 1 81.81 169 LEU B C 1
ATOM 2631 O O . LEU B 1 169 ? 1.558 4.164 19.25 1 81.81 169 LEU B O 1
ATOM 2635 N N . TYR B 1 170 ? 1.715 3.324 17.172 1 78.06 170 TYR B N 1
ATOM 2636 C CA . TYR B 1 170 ? 1.142 4.516 16.562 1 78.06 170 TYR B CA 1
ATOM 2637 C C . TYR B 1 170 ? -0.32 4.684 16.953 1 78.06 170 TYR B C 1
ATOM 2639 O O . TYR B 1 170 ? -0.774 5.805 17.203 1 78.06 170 TYR B O 1
ATOM 2647 N N . THR B 1 171 ? -1.031 3.637 16.984 1 78.38 171 THR B N 1
ATOM 2648 C CA . THR B 1 171 ? -2.443 3.707 17.344 1 78.38 171 THR B CA 1
ATOM 2649 C C . THR B 1 171 ? -2.607 4.102 18.812 1 78.38 171 THR B C 1
ATOM 2651 O O . THR B 1 171 ? -3.51 4.867 19.156 1 78.38 171 THR B O 1
ATOM 2654 N N . ARG B 1 172 ? -1.716 3.555 19.625 1 80.5 172 ARG B N 1
ATOM 2655 C CA . ARG B 1 172 ? -1.753 3.902 21.031 1 80.5 172 ARG B CA 1
ATOM 2656 C C . ARG B 1 172 ? -1.483 5.391 21.234 1 80.5 172 ARG B C 1
ATOM 2658 O O . ARG B 1 172 ? -2.186 6.051 22 1 80.5 172 ARG B O 1
ATOM 2665 N N . THR B 1 173 ? -0.541 5.816 20.578 1 78.12 173 THR B N 1
ATOM 2666 C CA . THR B 1 173 ? -0.197 7.23 20.688 1 78.12 173 THR B CA 1
ATOM 2667 C C . THR B 1 173 ? -1.324 8.102 20.141 1 78.12 173 THR B C 1
ATOM 2669 O O . THR B 1 173 ? -1.612 9.172 20.703 1 78.12 173 THR B O 1
ATOM 2672 N N . ALA B 1 174 ? -1.925 7.648 19.062 1 73.94 174 ALA B N 1
ATOM 2673 C CA . ALA B 1 174 ? -3.037 8.383 18.469 1 73.94 174 ALA B CA 1
ATOM 2674 C C . ALA B 1 174 ? -4.223 8.453 19.438 1 73.94 174 ALA B C 1
ATOM 2676 O O . ALA B 1 174 ? -4.867 9.492 19.562 1 73.94 174 ALA B O 1
ATOM 2677 N N . VAL B 1 175 ? -4.484 7.355 20.109 1 73.56 175 VAL B N 1
ATOM 2678 C CA . VAL B 1 175 ? -5.598 7.289 21.047 1 73.56 175 VAL B CA 1
ATOM 2679 C C . VAL B 1 175 ? -5.305 8.172 22.266 1 73.56 175 VAL B C 1
ATOM 2681 O O . VAL B 1 175 ? -6.195 8.852 22.781 1 73.56 175 VAL B O 1
ATOM 2684 N N . GLU B 1 176 ? -4.125 8.141 22.688 1 75.69 176 GLU B N 1
ATOM 2685 C CA . GLU B 1 176 ? -3.727 8.945 23.828 1 75.69 176 GLU B CA 1
ATOM 2686 C C . GLU B 1 176 ? -3.848 10.438 23.547 1 75.69 176 GLU B C 1
ATOM 2688 O O . GLU B 1 176 ? -4.27 11.211 24.406 1 75.69 176 GLU B O 1
ATOM 2693 N N . LYS B 1 177 ? -3.539 10.766 22.328 1 72.75 177 LYS B N 1
ATOM 2694 C CA . LYS B 1 177 ? -3.561 12.18 21.953 1 72.75 177 LYS B CA 1
ATOM 2695 C C . LYS B 1 177 ? -4.98 12.641 21.656 1 72.75 177 LYS B C 1
ATOM 2697 O O . LYS B 1 177 ? -5.309 13.812 21.844 1 72.75 177 LYS B O 1
ATOM 2702 N N . THR B 1 178 ? -5.723 11.781 21.062 1 66.06 178 THR B N 1
ATOM 2703 C CA . THR B 1 178 ? -7.09 12.172 20.719 1 66.06 178 THR B CA 1
ATOM 2704 C C . THR B 1 178 ? -8.008 12.016 21.938 1 66.06 178 THR B C 1
ATOM 2706 O O . THR B 1 178 ? -9.086 12.609 21.984 1 66.06 178 THR B O 1
ATOM 2709 N N . GLY B 1 179 ? -7.5 11.461 22.938 1 59.97 179 GLY B N 1
ATOM 2710 C CA . GLY B 1 179 ? -8.305 11.289 24.125 1 59.97 179 GLY B CA 1
ATOM 2711 C C . GLY B 1 179 ? -9.391 10.242 23.984 1 59.97 179 GLY B C 1
ATOM 2712 O O . GLY B 1 179 ? -10.438 10.336 24.625 1 59.97 179 GLY B O 1
ATOM 2713 N N . ILE B 1 180 ? -9.297 9.492 23.031 1 51.28 180 ILE B N 1
ATOM 2714 C CA . ILE B 1 180 ? -10.344 8.477 23 1 51.28 180 ILE B CA 1
ATOM 2715 C C . ILE B 1 180 ? -10.078 7.434 24.094 1 51.28 180 ILE B C 1
ATOM 2717 O O . ILE B 1 180 ? -8.938 7.02 24.297 1 51.28 180 ILE B O 1
#